Protein AF-A0A538AVG3-F1 (afdb_monomer)

Nearest PDB structures (foldseek):
  3q15-assembly2_B-3  TM=5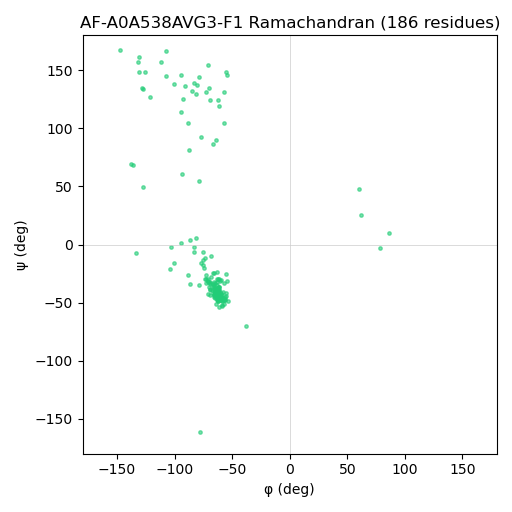.465E-01  e=4.776E-01  Bacillus subtilis
  8gl8-assembly1_I  TM=5.255E-01  e=6.542E-01  Flavobacterium johnsoniae
  8w15-assembly1_B  TM=5.742E-01  e=2.426E+00  Homo sapiens
  4i1a-assembly3_A  TM=2.919E-01  e=5.589E-01  Bacillus subtilis subsp. subtilis str. 168
  6x9o-assembly1_B  TM=5.521E-01  e=4.099E+00  Homo sapiens

Structure (mmCIF, N/CA/C/O backbone):
data_AF-A0A538AVG3-F1
#
_entry.id   AF-A0A538AVG3-F1
#
loop_
_atom_site.group_PDB
_atom_site.id
_atom_site.type_symbol
_atom_site.label_atom_id
_atom_site.label_alt_id
_atom_site.label_comp_id
_atom_site.label_asym_id
_atom_site.label_entity_id
_atom_site.label_seq_id
_atom_site.pdbx_PDB_ins_code
_atom_site.Cartn_x
_atom_site.Cartn_y
_atom_site.Cartn_z
_atom_site.occupancy
_atom_site.B_iso_or_equiv
_atom_site.auth_seq_id
_atom_site.auth_comp_id
_atom_site.auth_asym_id
_atom_site.auth_atom_id
_atom_site.pdbx_PDB_model_num
ATOM 1 N N . MET A 1 1 ? -9.265 1.487 4.541 1.00 59.25 1 MET A N 1
ATOM 2 C CA . MET A 1 1 ? -8.397 0.308 4.334 1.00 59.25 1 MET A CA 1
ATOM 3 C C . MET A 1 1 ? -8.731 -0.272 2.971 1.00 59.25 1 MET A C 1
ATOM 5 O O . MET A 1 1 ? -9.863 -0.689 2.788 1.00 59.25 1 MET A O 1
ATOM 9 N N . ALA A 1 2 ? -7.804 -0.265 2.012 1.00 59.66 2 ALA A N 1
ATOM 10 C CA . ALA A 1 2 ? -8.057 -0.793 0.663 1.00 59.66 2 ALA A CA 1
ATOM 11 C C . ALA A 1 2 ? -7.802 -2.310 0.527 1.00 59.66 2 ALA A C 1
ATOM 13 O O . ALA A 1 2 ? -7.952 -2.874 -0.552 1.00 59.66 2 ALA A O 1
ATOM 14 N N . GLY A 1 3 ? -7.461 -2.997 1.620 1.00 77.50 3 GLY A N 1
ATOM 15 C CA . GLY A 1 3 ? -7.244 -4.445 1.661 1.00 77.50 3 GLY A CA 1
ATOM 16 C C . GLY A 1 3 ? -8.366 -5.204 2.372 1.00 77.50 3 GLY A C 1
ATOM 17 O O . GLY A 1 3 ? -9.190 -4.611 3.065 1.00 77.50 3 GLY A O 1
ATOM 18 N N . LYS A 1 4 ? -8.379 -6.533 2.209 1.00 88.88 4 LYS A N 1
ATOM 19 C CA . LYS A 1 4 ? -9.230 -7.447 2.994 1.00 88.88 4 LYS A CA 1
ATOM 20 C C . LYS A 1 4 ? -8.780 -7.532 4.457 1.00 88.88 4 LYS A C 1
ATOM 22 O O . LYS A 1 4 ? -9.609 -7.740 5.334 1.00 88.88 4 LYS A O 1
ATOM 27 N N . VAL A 1 5 ? -7.478 -7.391 4.695 1.00 91.31 5 VAL A N 1
ATOM 28 C CA . VAL A 1 5 ? -6.822 -7.558 5.997 1.00 91.31 5 VAL A CA 1
ATOM 29 C C . VAL A 1 5 ? -6.405 -6.199 6.555 1.00 91.31 5 VAL A C 1
ATOM 31 O O . VAL A 1 5 ? -6.032 -5.300 5.797 1.00 91.31 5 VAL A O 1
ATOM 34 N N . PHE A 1 6 ? -6.473 -6.053 7.874 1.00 92.31 6 PHE A N 1
ATOM 35 C CA . PHE A 1 6 ? -6.019 -4.880 8.608 1.00 92.31 6 PHE A CA 1
ATOM 36 C C . PHE A 1 6 ? -5.483 -5.263 9.990 1.00 92.31 6 PHE A C 1
ATOM 38 O O . PHE A 1 6 ? -5.681 -6.384 10.455 1.00 92.31 6 PHE A O 1
ATOM 45 N N . TRP A 1 7 ? -4.812 -4.318 10.646 1.00 93.44 7 TRP A N 1
ATOM 46 C CA . TRP A 1 7 ? -4.182 -4.536 11.943 1.00 93.44 7 TRP A CA 1
ATOM 47 C C . TRP A 1 7 ? -4.647 -3.521 12.972 1.00 93.44 7 TRP A C 1
ATOM 49 O O . TRP A 1 7 ? -4.949 -2.370 12.639 1.00 93.44 7 TRP A O 1
ATOM 59 N N . ARG A 1 8 ? -4.689 -3.950 14.232 1.00 94.31 8 ARG A N 1
ATOM 60 C CA . ARG A 1 8 ? -5.064 -3.087 15.351 1.00 94.31 8 ARG A CA 1
ATOM 61 C C . ARG A 1 8 ? -4.089 -1.924 15.517 1.00 94.31 8 ARG A C 1
ATOM 63 O O . ARG A 1 8 ? -4.554 -0.809 15.731 1.00 94.31 8 ARG A O 1
ATOM 70 N N . GLY A 1 9 ? -2.782 -2.144 15.387 1.00 92.94 9 GLY A N 1
ATOM 71 C CA . GLY A 1 9 ? -1.773 -1.089 15.493 1.00 92.94 9 GLY A CA 1
ATOM 72 C C . GLY A 1 9 ? -1.987 0.036 14.479 1.00 92.94 9 GLY A C 1
ATOM 73 O O . GLY A 1 9 ? -1.930 1.211 14.841 1.00 92.94 9 GLY A O 1
ATOM 74 N N . ALA A 1 10 ? -2.353 -0.302 13.238 1.00 92.38 10 ALA A N 1
ATOM 75 C CA . ALA A 1 10 ? -2.731 0.691 12.232 1.00 92.38 10 ALA A CA 1
ATOM 76 C C . ALA A 1 10 ? -3.957 1.515 12.669 1.00 92.38 10 ALA A C 1
ATOM 78 O O . ALA A 1 10 ? -3.958 2.737 12.542 1.00 92.38 10 ALA A O 1
ATOM 79 N N . LEU A 1 11 ? -4.995 0.863 13.209 1.00 92.56 11 LEU A N 1
ATOM 80 C CA . LEU A 1 11 ? -6.200 1.543 13.698 1.00 92.56 11 LEU A CA 1
ATOM 81 C C . LEU A 1 11 ? -5.915 2.445 14.904 1.00 92.56 11 LEU A C 1
ATOM 83 O O . LEU A 1 11 ? -6.457 3.544 14.966 1.00 92.56 11 LEU A O 1
ATOM 87 N N . ALA A 1 12 ? -5.038 2.021 15.815 1.00 93.31 12 ALA A N 1
ATOM 88 C CA . ALA A 1 12 ? -4.627 2.824 16.963 1.00 93.31 12 ALA A CA 1
ATOM 89 C C . ALA A 1 12 ? -3.925 4.124 16.532 1.00 93.31 12 ALA A C 1
ATOM 91 O O . ALA A 1 12 ? -4.165 5.170 17.119 1.00 93.31 12 ALA A O 1
ATOM 92 N N . ARG A 1 13 ? -3.127 4.099 15.454 1.00 93.12 13 ARG A N 1
ATOM 93 C CA . ARG A 1 13 ? -2.536 5.327 14.882 1.00 93.12 13 ARG A CA 1
ATOM 94 C C . ARG A 1 13 ? -3.560 6.222 14.193 1.00 93.12 13 ARG A C 1
ATOM 96 O O . ARG A 1 13 ? -3.400 7.435 14.176 1.00 93.12 13 ARG A O 1
ATOM 103 N N . LEU A 1 14 ? -4.591 5.628 13.590 1.00 89.75 14 LEU A N 1
ATOM 104 C CA . LEU A 1 14 ? -5.674 6.377 12.951 1.00 89.75 14 LEU A CA 1
ATOM 105 C C . LEU A 1 14 ? -6.599 7.049 13.967 1.00 89.75 14 LEU A C 1
ATOM 107 O O . LEU A 1 14 ? -7.227 8.049 13.628 1.00 89.75 14 LEU A O 1
ATOM 111 N N . GLN A 1 15 ? -6.746 6.464 15.154 1.00 87.38 15 GLN A N 1
ATOM 112 C CA . GLN A 1 15 ? -7.661 6.899 16.208 1.00 87.38 15 GLN A CA 1
ATOM 113 C C . GLN A 1 15 ? -6.955 6.817 17.575 1.00 87.38 15 GLN A C 1
ATOM 115 O O . GLN A 1 15 ? -7.297 5.953 18.385 1.00 87.38 15 GLN A O 1
ATOM 120 N N . PRO A 1 16 ? -5.957 7.683 17.835 1.00 82.88 16 PRO A N 1
ATOM 121 C CA . PRO A 1 16 ? -5.158 7.621 19.061 1.00 82.88 16 PRO A CA 1
ATOM 122 C C . PRO A 1 16 ? -5.992 7.866 20.326 1.00 82.88 16 PRO A C 1
ATOM 124 O O . PRO A 1 16 ? -5.711 7.276 21.365 1.00 82.88 16 PRO A O 1
ATOM 127 N N . ASP A 1 17 ? -7.062 8.658 20.219 1.00 85.62 17 ASP A N 1
ATOM 128 C CA . ASP A 1 17 ? -7.947 8.995 21.341 1.00 85.62 17 ASP A CA 1
ATOM 129 C C . ASP A 1 17 ? -9.023 7.927 21.615 1.00 85.62 17 ASP A C 1
ATOM 131 O O . ASP A 1 17 ? -9.817 8.054 22.550 1.00 85.62 17 ASP A O 1
ATOM 135 N N . GLN A 1 18 ? -9.080 6.854 20.815 1.00 86.06 18 GLN A N 1
ATOM 136 C CA . GLN A 1 18 ? -10.073 5.795 20.985 1.00 86.06 18 GLN A CA 1
ATOM 137 C C . GLN A 1 18 ? -9.695 4.879 22.156 1.00 86.06 18 GLN A C 1
ATOM 139 O O . GLN A 1 18 ? -9.016 3.865 21.987 1.00 86.06 18 GLN A O 1
ATOM 144 N N . GLN A 1 19 ? -10.210 5.207 23.343 1.00 77.38 19 GLN A N 1
ATOM 145 C CA . GLN A 1 19 ? -9.904 4.501 24.595 1.00 77.38 19 GLN A CA 1
ATOM 146 C C . GLN A 1 19 ? -10.347 3.027 24.613 1.00 77.38 19 GLN A C 1
ATOM 148 O O . GLN A 1 19 ? -9.756 2.226 25.332 1.00 77.38 19 GLN A O 1
ATOM 153 N N . ASP A 1 20 ? -11.331 2.642 23.789 1.00 89.06 20 ASP A N 1
ATOM 154 C CA . ASP A 1 20 ? -11.865 1.272 23.755 1.00 89.06 20 ASP A CA 1
ATOM 155 C C . ASP A 1 20 ? -11.882 0.634 22.355 1.00 89.06 20 ASP A C 1
ATOM 157 O O . ASP A 1 20 ? -12.877 0.090 21.867 1.00 89.06 20 ASP A O 1
ATOM 161 N N . LEU A 1 21 ? -10.743 0.708 21.663 1.00 92.00 21 LEU A N 1
ATOM 162 C CA . LEU A 1 21 ? -10.578 0.052 20.362 1.00 92.00 21 LEU A CA 1
ATOM 163 C C . LEU A 1 21 ? -10.782 -1.476 20.453 1.00 92.00 21 LEU A C 1
ATOM 165 O O . LEU A 1 21 ? -11.261 -2.092 19.502 1.00 92.00 21 LEU A O 1
ATOM 169 N N . SER A 1 22 ? -10.449 -2.086 21.598 1.00 91.25 22 SER A N 1
ATOM 170 C CA . SER A 1 22 ? -10.662 -3.516 21.854 1.00 91.25 22 SER A CA 1
ATOM 171 C C . SER A 1 22 ? -12.141 -3.895 21.803 1.00 91.25 22 SER A C 1
ATOM 173 O O . SER A 1 22 ? -12.491 -4.816 21.064 1.00 91.25 22 SER A O 1
ATOM 175 N N . ALA A 1 23 ? -13.006 -3.211 22.563 1.00 93.06 23 ALA A N 1
ATOM 176 C CA . ALA A 1 23 ? -14.423 -3.558 22.586 1.00 93.06 23 ALA A CA 1
ATOM 177 C C . ALA A 1 23 ? -15.110 -3.226 21.262 1.00 93.06 23 ALA A C 1
ATOM 179 O O . ALA A 1 23 ? -15.984 -3.976 20.832 1.00 93.06 23 ALA A O 1
ATOM 180 N N . LEU A 1 24 ? -14.688 -2.164 20.564 1.00 93.94 24 LEU A N 1
ATOM 181 C CA . LEU A 1 24 ? -15.189 -1.867 19.219 1.00 93.94 24 LEU A CA 1
ATOM 182 C C . LEU A 1 24 ? -14.886 -3.001 18.235 1.00 93.94 24 LEU A C 1
ATOM 184 O O . LEU A 1 24 ? -15.789 -3.456 17.533 1.00 93.94 24 LEU A O 1
ATOM 188 N N . LEU A 1 25 ? -13.645 -3.495 18.208 1.00 94.88 25 LEU A N 1
ATOM 189 C CA . LEU A 1 25 ? -13.273 -4.640 17.372 1.00 94.88 25 LEU A CA 1
ATOM 190 C C . LEU A 1 25 ? -14.049 -5.902 17.773 1.00 94.88 25 LEU A C 1
ATOM 192 O O . LEU A 1 25 ? -14.556 -6.596 16.896 1.00 94.88 25 LEU A O 1
ATOM 196 N N . GLY A 1 26 ? -14.221 -6.151 19.075 1.00 95.94 26 GLY A N 1
ATOM 197 C CA . GLY A 1 26 ? -15.042 -7.259 19.575 1.00 95.94 26 GLY A CA 1
ATOM 198 C C . GLY A 1 26 ? -16.515 -7.154 19.161 1.00 95.94 26 GLY A C 1
ATOM 199 O O . GLY A 1 26 ? -17.121 -8.146 18.772 1.00 95.94 26 GLY A O 1
ATOM 200 N N . SER A 1 27 ? -17.087 -5.948 19.163 1.00 96.50 27 SER A N 1
ATOM 201 C CA . SER A 1 27 ? -18.457 -5.690 18.704 1.00 96.50 27 SER A CA 1
ATOM 202 C C . SER A 1 27 ? -18.613 -5.931 17.199 1.00 96.50 27 SER A C 1
ATOM 204 O O . SER A 1 27 ? -19.590 -6.543 16.768 1.00 96.50 27 SER A O 1
ATOM 206 N N . LEU A 1 28 ? -17.637 -5.508 16.387 1.00 95.56 28 LEU A N 1
ATOM 207 C CA . LEU A 1 28 ? -17.629 -5.777 14.944 1.00 95.56 28 LEU A CA 1
ATOM 208 C C . LEU A 1 28 ? -17.474 -7.273 14.632 1.00 95.56 28 LEU A C 1
ATOM 210 O O . LEU A 1 28 ? -18.086 -7.758 13.681 1.00 95.56 28 LEU A O 1
ATOM 214 N N . GLU A 1 29 ? -16.679 -7.996 15.422 1.00 96.62 29 GLU A N 1
ATOM 215 C CA . GLU A 1 29 ? -16.519 -9.448 15.309 1.00 96.62 29 GLU A CA 1
ATOM 216 C C . GLU A 1 29 ? -17.795 -10.191 15.731 1.00 96.62 29 GLU A C 1
ATOM 218 O O . GLU A 1 29 ? -18.257 -11.070 15.010 1.00 96.62 29 GLU A O 1
ATOM 223 N N . HIS A 1 30 ? -18.441 -9.782 16.828 1.00 96.75 30 HIS A N 1
ATOM 224 C CA . HIS A 1 30 ? -19.715 -10.358 17.274 1.00 96.75 30 HIS A CA 1
ATOM 225 C C . HIS A 1 30 ? -20.853 -10.144 16.263 1.00 96.75 30 HIS A C 1
ATOM 227 O O . HIS A 1 30 ? -21.724 -10.996 16.112 1.00 96.75 30 HIS A O 1
ATOM 233 N N . ARG A 1 31 ? -20.829 -9.020 15.535 1.00 96.19 31 ARG A N 1
ATOM 234 C CA . ARG A 1 31 ? -21.753 -8.724 14.424 1.00 96.19 31 ARG A CA 1
ATOM 235 C C . ARG A 1 31 ? -21.356 -9.388 13.103 1.00 96.19 31 ARG A C 1
ATOM 237 O O . ARG A 1 31 ? -21.973 -9.100 12.082 1.00 96.19 31 ARG A O 1
ATOM 244 N N . ASP A 1 32 ? -20.327 -10.232 13.112 1.00 94.44 32 ASP A N 1
ATOM 245 C CA . ASP A 1 32 ? -19.866 -11.012 11.963 1.00 94.44 32 ASP A CA 1
ATOM 246 C C . ASP A 1 32 ? -19.393 -10.153 10.768 1.00 94.44 32 ASP A C 1
ATOM 248 O O . ASP A 1 32 ? -19.403 -10.574 9.610 1.00 94.44 32 ASP A O 1
ATOM 252 N N . LEU A 1 33 ? -18.960 -8.916 11.043 1.00 95.31 33 LEU A N 1
ATOM 253 C CA . LEU A 1 33 ? -18.475 -7.980 10.022 1.00 95.31 33 LEU A CA 1
ATOM 254 C C . LEU A 1 33 ? -16.984 -8.169 9.737 1.00 95.31 33 LEU A C 1
ATOM 256 O O . LEU A 1 33 ? -16.514 -7.993 8.605 1.00 95.31 33 LEU A O 1
ATOM 260 N N . ILE A 1 34 ? -16.240 -8.532 10.779 1.00 96.62 34 ILE A N 1
ATOM 261 C CA . ILE A 1 34 ? -14.812 -8.821 10.728 1.00 96.62 34 ILE A CA 1
ATOM 262 C C . ILE A 1 34 ? -14.531 -10.150 11.419 1.00 96.62 34 ILE A C 1
ATOM 264 O O . ILE A 1 34 ? -15.323 -10.627 12.224 1.00 96.62 34 ILE A O 1
ATOM 268 N N . ARG A 1 35 ? -13.372 -10.723 11.125 1.00 96.75 35 ARG A N 1
ATOM 269 C CA . ARG A 1 35 ? -12.851 -11.916 11.779 1.00 96.75 35 ARG A CA 1
ATOM 270 C C . ARG A 1 35 ? -11.443 -11.636 12.270 1.00 96.75 35 ARG A C 1
ATOM 272 O O . ARG A 1 35 ? -10.623 -11.128 11.503 1.00 96.75 35 ARG A O 1
ATOM 279 N N . ARG A 1 36 ? -11.131 -12.003 13.509 1.00 96.88 36 ARG A N 1
ATOM 280 C CA . ARG A 1 36 ? -9.750 -12.048 13.982 1.00 96.88 36 ARG A CA 1
ATOM 281 C C . ARG A 1 36 ? -9.016 -13.238 13.370 1.00 96.88 36 ARG A C 1
ATOM 283 O O . ARG A 1 36 ? -9.491 -14.374 13.393 1.00 96.88 36 ARG A O 1
ATOM 290 N N . GLU A 1 37 ? -7.834 -12.976 12.829 1.00 95.69 37 GLU A N 1
ATOM 291 C CA . GLU A 1 37 ? -6.971 -14.018 12.284 1.00 95.69 37 GLU A CA 1
ATOM 292 C C . GLU A 1 37 ? -6.163 -14.673 13.408 1.00 95.69 37 GLU A C 1
ATOM 294 O O . GLU A 1 37 ? -5.663 -13.997 14.310 1.00 95.69 37 GLU A O 1
ATOM 299 N N . ALA A 1 38 ? -6.020 -16.001 13.349 1.00 92.62 38 ALA A N 1
ATOM 300 C CA . ALA A 1 38 ? -5.275 -16.759 14.357 1.00 92.62 38 ALA A CA 1
ATOM 301 C C . ALA A 1 38 ? -3.777 -16.411 14.353 1.00 92.62 38 ALA A C 1
ATOM 303 O O . ALA A 1 38 ? -3.128 -16.424 15.396 1.00 92.62 38 ALA A O 1
ATOM 304 N N . VAL A 1 39 ? -3.242 -16.077 13.176 1.00 90.75 39 VAL A N 1
ATOM 305 C CA . VAL A 1 39 ? -1.846 -15.686 12.978 1.00 90.75 39 VAL A CA 1
ATOM 306 C C . VAL A 1 39 ? -1.807 -14.285 12.384 1.00 90.75 39 VAL A C 1
ATOM 308 O O . VAL A 1 39 ? -2.420 -14.016 11.349 1.00 90.75 39 VAL A O 1
ATOM 311 N N . SER A 1 40 ? -1.058 -13.395 13.034 1.00 90.88 40 SER A N 1
ATOM 312 C CA . SER A 1 40 ? -0.751 -12.075 12.493 1.00 90.88 40 SER A CA 1
ATOM 313 C C . SER A 1 40 ? 0.541 -12.124 11.700 1.00 90.88 40 SER A C 1
ATOM 315 O O . SER A 1 40 ? 1.535 -12.692 12.150 1.00 90.88 40 SER A O 1
ATOM 317 N N . ARG A 1 41 ? 0.542 -11.477 10.532 1.00 87.88 41 ARG A N 1
ATOM 318 C CA . ARG A 1 41 ? 1.783 -11.236 9.793 1.00 87.88 41 ARG A CA 1
ATOM 319 C C . ARG A 1 41 ? 2.685 -10.251 10.522 1.00 87.88 41 ARG A C 1
ATOM 321 O O . ARG A 1 41 ? 3.882 -10.366 10.353 1.00 87.88 41 ARG A O 1
ATOM 328 N N . ILE A 1 42 ? 2.137 -9.329 11.320 1.00 88.56 42 ILE A N 1
ATOM 329 C CA . ILE A 1 42 ? 2.912 -8.354 12.098 1.00 88.56 42 ILE A CA 1
ATOM 330 C C . ILE A 1 42 ? 3.127 -8.892 13.502 1.00 88.56 42 ILE A C 1
ATOM 332 O O . ILE A 1 42 ? 2.165 -9.062 14.258 1.00 88.56 42 ILE A O 1
ATOM 336 N N . ARG A 1 43 ? 4.389 -9.174 13.845 1.00 86.56 43 ARG A N 1
ATOM 337 C CA . ARG A 1 43 ? 4.765 -9.657 15.174 1.00 86.56 43 ARG A CA 1
ATOM 338 C C . ARG A 1 43 ? 4.301 -8.652 16.229 1.00 86.56 43 ARG A C 1
ATOM 340 O O . ARG A 1 43 ? 4.533 -7.458 16.105 1.00 86.56 43 ARG A O 1
ATOM 347 N N . GLY A 1 44 ? 3.634 -9.154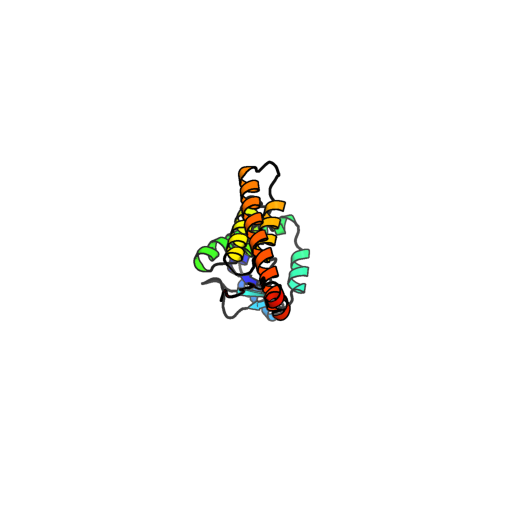 17.266 1.00 88.50 44 GLY A N 1
ATOM 348 C CA . GLY A 1 44 ? 3.134 -8.327 18.367 1.00 88.50 44 GLY A CA 1
ATOM 349 C C . GLY A 1 44 ? 1.849 -7.549 18.067 1.00 88.50 44 GLY A C 1
ATOM 350 O O . GLY A 1 44 ? 1.313 -6.938 18.987 1.00 88.50 44 GLY A O 1
ATOM 351 N N . ASP A 1 45 ? 1.308 -7.607 16.844 1.00 92.19 45 ASP A N 1
ATOM 352 C CA . ASP A 1 45 ? 0.042 -6.951 16.507 1.00 92.19 45 ASP A CA 1
ATOM 353 C C . ASP A 1 45 ? -1.084 -7.955 16.221 1.00 92.19 45 ASP A C 1
ATOM 355 O O . ASP A 1 45 ? -0.855 -9.112 15.864 1.00 92.19 45 ASP A O 1
ATOM 359 N N . GLN A 1 46 ? -2.328 -7.504 16.371 1.00 94.44 46 GLN A N 1
ATOM 360 C CA . GLN A 1 46 ? -3.535 -8.274 16.093 1.00 94.44 46 GLN A CA 1
ATOM 361 C C . GLN A 1 46 ? -4.006 -8.023 14.660 1.00 94.44 46 GLN A C 1
ATOM 363 O O . GLN A 1 46 ? -4.259 -6.882 14.271 1.00 94.44 46 GLN A O 1
ATOM 368 N N . GLN A 1 47 ? -4.164 -9.103 13.896 1.00 94.19 47 GLN A N 1
ATOM 369 C CA . GLN A 1 47 ? -4.641 -9.069 12.519 1.00 94.19 47 GLN A CA 1
ATOM 370 C C . GLN A 1 47 ? -6.124 -9.436 12.445 1.00 94.19 47 GLN A C 1
ATOM 372 O O . GLN A 1 47 ? -6.581 -10.386 13.081 1.00 94.19 47 GLN A O 1
ATOM 377 N N . PHE A 1 48 ? -6.854 -8.701 11.618 1.00 95.88 48 PHE A N 1
ATOM 378 C CA . PHE A 1 48 ? -8.268 -8.907 11.343 1.00 95.88 48 PHE A CA 1
ATOM 379 C C . PHE A 1 48 ? -8.511 -8.903 9.837 1.00 95.88 48 PHE A C 1
ATOM 381 O O . PHE A 1 48 ? -7.741 -8.319 9.070 1.00 95.88 48 PHE A O 1
ATOM 388 N N . SER A 1 49 ? -9.601 -9.521 9.403 1.00 95.62 49 SER A N 1
ATOM 389 C CA . SER A 1 49 ? -10.068 -9.458 8.024 1.00 95.62 49 SER A CA 1
ATOM 390 C C . SER A 1 49 ? -11.550 -9.112 7.951 1.00 95.62 49 SER A C 1
ATOM 392 O O . SER A 1 49 ? -12.328 -9.454 8.837 1.00 95.62 49 SER A O 1
ATOM 394 N N . PHE A 1 50 ? -11.959 -8.415 6.892 1.00 94.94 50 PHE A N 1
ATOM 395 C CA . PHE A 1 50 ? -13.378 -8.239 6.589 1.00 94.94 50 PHE A CA 1
ATOM 396 C C . PHE A 1 50 ? -13.975 -9.568 6.130 1.00 94.94 50 PHE A C 1
ATOM 398 O O . PHE A 1 50 ? -13.404 -10.235 5.257 1.00 94.94 50 PHE A O 1
ATOM 405 N N . LYS A 1 51 ? -15.152 -9.924 6.660 1.00 93.62 51 LYS A N 1
ATOM 406 C CA . LYS A 1 51 ? -15.861 -11.137 6.226 1.00 93.62 51 LYS A CA 1
ATOM 407 C C . LYS A 1 51 ? -16.310 -11.040 4.770 1.00 93.62 51 LYS A C 1
ATOM 409 O O . LYS A 1 51 ? -16.134 -11.982 3.999 1.00 93.62 51 LYS A O 1
ATOM 414 N N . HIS A 1 52 ? -16.816 -9.869 4.384 1.00 92.00 52 HIS A N 1
ATOM 415 C CA . HIS A 1 52 ? -17.253 -9.569 3.024 1.00 92.00 52 HIS A CA 1
ATOM 416 C C . HIS A 1 52 ? -16.618 -8.275 2.525 1.00 92.00 52 HIS A C 1
ATOM 418 O O . HIS A 1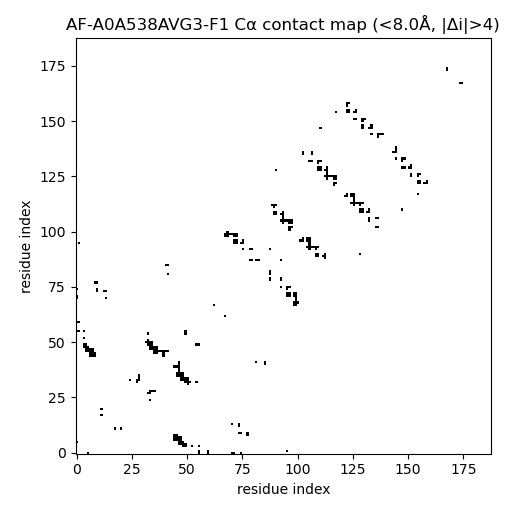 52 ? -16.625 -7.257 3.217 1.00 92.00 52 HIS A O 1
ATOM 424 N N . MET A 1 53 ? -16.121 -8.289 1.287 1.00 90.38 53 MET A N 1
ATOM 425 C CA . MET A 1 53 ? -15.520 -7.100 0.671 1.00 90.38 53 MET A CA 1
ATOM 426 C C . MET A 1 53 ? -16.518 -5.945 0.540 1.00 90.38 53 MET A C 1
ATOM 428 O O . MET A 1 53 ? -16.127 -4.796 0.694 1.00 90.38 53 MET A O 1
ATOM 432 N N . LEU A 1 54 ? -17.812 -6.241 0.381 1.00 91.25 54 LEU A N 1
ATOM 433 C CA . LEU A 1 54 ? -18.854 -5.217 0.318 1.00 91.25 54 LEU A CA 1
ATOM 434 C C . LEU A 1 54 ? -18.942 -4.380 1.605 1.00 91.25 54 LEU A C 1
ATOM 436 O O . LEU A 1 54 ? -19.146 -3.174 1.529 1.00 91.25 54 LEU A O 1
ATOM 440 N N . ILE A 1 55 ? -18.728 -4.986 2.781 1.00 89.00 55 ILE A N 1
ATOM 441 C CA . ILE A 1 55 ? -18.711 -4.261 4.066 1.00 89.00 55 ILE A CA 1
ATOM 442 C C . ILE A 1 55 ? -17.595 -3.215 4.053 1.00 89.00 55 ILE A C 1
ATOM 444 O O . ILE A 1 55 ? -17.816 -2.053 4.397 1.00 89.00 55 ILE A O 1
ATOM 448 N N . ARG A 1 56 ? -16.399 -3.623 3.607 1.00 88.69 56 ARG A N 1
ATOM 449 C CA . ARG A 1 56 ? -15.259 -2.720 3.417 1.00 88.69 56 ARG A CA 1
ATOM 450 C C . ARG A 1 56 ? -15.606 -1.619 2.423 1.00 88.69 56 ARG A C 1
ATOM 452 O O . ARG A 1 56 ? -15.310 -0.463 2.696 1.00 88.69 56 ARG A O 1
ATOM 459 N N . ASP A 1 57 ? -16.192 -1.970 1.284 1.00 89.00 57 ASP A N 1
ATOM 460 C CA . ASP A 1 57 ? -16.456 -1.027 0.196 1.00 89.00 57 ASP A CA 1
ATOM 461 C C . ASP A 1 57 ? -17.456 0.044 0.612 1.00 89.00 57 ASP A C 1
ATOM 463 O O . ASP A 1 57 ? -17.176 1.228 0.432 1.00 89.00 57 ASP A O 1
ATOM 467 N N . VAL A 1 58 ? -18.554 -0.351 1.260 1.00 88.81 58 VAL A N 1
ATOM 468 C CA . VAL A 1 58 ? -19.531 0.586 1.824 1.00 88.81 58 VAL A CA 1
ATOM 469 C C . VAL A 1 58 ? -18.850 1.495 2.847 1.00 88.81 58 VAL A C 1
ATOM 471 O O . VAL A 1 58 ? -18.891 2.713 2.696 1.00 88.81 58 VAL A O 1
ATOM 474 N N . ALA A 1 59 ? -18.136 0.934 3.830 1.00 85.50 59 ALA A N 1
ATOM 475 C CA . ALA A 1 59 ? -17.438 1.725 4.848 1.00 85.50 59 ALA A CA 1
ATOM 476 C C . ALA A 1 59 ? -16.347 2.646 4.268 1.00 85.50 59 ALA A C 1
ATOM 478 O O . ALA A 1 59 ? -16.044 3.692 4.833 1.00 85.50 59 ALA A O 1
ATOM 479 N N . TYR A 1 60 ? -15.722 2.267 3.154 1.00 85.56 60 TYR A N 1
ATOM 480 C CA . TYR A 1 60 ? -14.701 3.075 2.491 1.00 85.56 60 TYR A CA 1
ATOM 481 C C . TYR A 1 60 ? -15.309 4.208 1.656 1.00 85.56 60 TYR A C 1
ATOM 483 O O . TYR A 1 60 ? -14.734 5.297 1.577 1.00 85.56 60 TYR A O 1
ATOM 491 N N . GLN A 1 61 ? -16.469 3.973 1.040 1.00 86.56 61 GLN A N 1
ATOM 492 C CA . GLN A 1 61 ? -17.185 4.967 0.242 1.00 86.56 61 GLN A CA 1
ATOM 493 C C . GLN A 1 61 ? -17.832 6.059 1.100 1.00 86.56 61 GLN A C 1
ATOM 495 O O . GLN A 1 61 ? -17.965 7.181 0.620 1.00 86.56 61 GLN A O 1
ATOM 500 N N . THR A 1 62 ? -18.163 5.779 2.365 1.00 87.44 62 THR A N 1
ATOM 501 C CA . THR A 1 62 ? -18.696 6.792 3.293 1.00 87.44 62 THR A CA 1
AT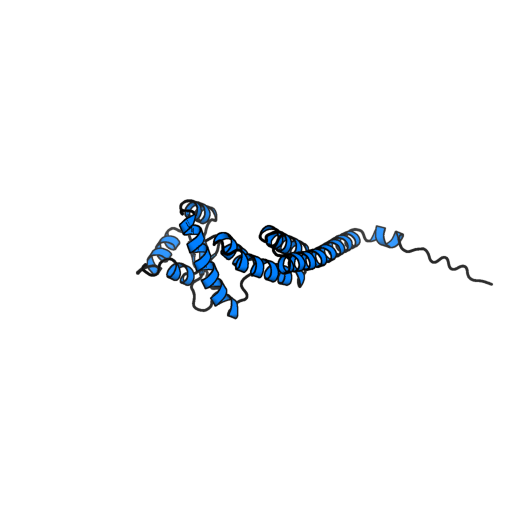OM 502 C C . THR A 1 62 ? -17.649 7.790 3.799 1.00 87.44 62 THR A C 1
ATOM 504 O O . THR A 1 62 ? -18.014 8.804 4.390 1.00 87.44 62 THR A O 1
ATOM 507 N N . LEU A 1 63 ? -16.352 7.547 3.570 1.00 84.44 63 LEU A N 1
ATOM 508 C CA . LEU A 1 63 ? -15.278 8.432 4.027 1.00 84.44 63 LEU A CA 1
ATOM 509 C C . LEU A 1 63 ? -15.023 9.593 3.043 1.00 84.44 63 LEU A C 1
ATOM 511 O O . LEU A 1 63 ? -14.806 9.340 1.848 1.00 84.44 63 LEU A O 1
ATOM 515 N N . PRO A 1 64 ? -14.931 10.849 3.528 1.00 86.69 64 PRO A N 1
ATOM 516 C CA . PRO A 1 64 ? -14.483 11.987 2.729 1.00 86.69 64 PRO A CA 1
ATOM 517 C C . PRO A 1 64 ? -13.117 11.752 2.074 1.00 86.69 64 PRO A C 1
ATOM 519 O O . PRO A 1 64 ? -12.224 11.125 2.644 1.00 86.69 64 PRO A O 1
ATOM 522 N N . ARG A 1 65 ? -12.910 12.301 0.869 1.00 80.88 65 ARG A N 1
ATOM 523 C CA . ARG A 1 65 ? -11.665 12.109 0.096 1.00 80.88 65 ARG A CA 1
ATOM 524 C C . ARG A 1 65 ? -10.397 12.511 0.859 1.00 80.88 65 ARG A C 1
ATOM 526 O O . ARG A 1 65 ? -9.400 11.798 0.764 1.00 80.88 65 ARG A O 1
ATOM 533 N N . VAL A 1 66 ? -10.436 13.627 1.589 1.00 81.69 66 VAL A N 1
ATOM 534 C CA . VAL A 1 66 ? -9.302 14.126 2.390 1.00 81.69 66 VAL A CA 1
ATOM 535 C C . VAL A 1 66 ? -8.944 13.124 3.490 1.00 81.69 66 VAL A C 1
ATOM 537 O O . VAL A 1 66 ? -7.786 12.726 3.606 1.00 81.69 66 VAL A O 1
ATOM 540 N N . ASP A 1 67 ? -9.950 12.605 4.193 1.00 86.69 67 ASP A N 1
ATOM 541 C CA . ASP A 1 67 ? -9.762 11.599 5.241 1.00 86.69 67 ASP A CA 1
ATOM 542 C C . ASP A 1 67 ? -9.179 10.302 4.684 1.00 86.69 67 ASP A C 1
ATOM 544 O O . ASP A 1 67 ? -8.368 9.649 5.341 1.00 86.69 67 ASP A O 1
ATOM 548 N N . ARG A 1 68 ? -9.549 9.920 3.454 1.00 90.06 68 ARG A N 1
ATOM 549 C CA . ARG A 1 68 ? -8.968 8.739 2.803 1.00 90.06 68 ARG A CA 1
ATOM 550 C C . ARG A 1 68 ? -7.470 8.913 2.577 1.00 90.06 68 ARG A C 1
ATOM 552 O O . ARG A 1 68 ? -6.729 8.012 2.959 1.00 90.06 68 ARG A O 1
ATOM 559 N N . ARG A 1 69 ? -7.013 10.056 2.048 1.00 92.62 69 ARG A N 1
ATOM 560 C CA . ARG A 1 69 ? -5.574 10.314 1.836 1.00 92.62 69 ARG A CA 1
ATOM 561 C C . ARG A 1 69 ? -4.781 10.187 3.134 1.00 92.62 69 ARG A C 1
ATOM 563 O O . ARG A 1 69 ? -3.831 9.409 3.195 1.00 92.62 69 ARG A O 1
ATOM 570 N N . GLN A 1 70 ? -5.233 10.865 4.191 1.00 92.19 70 GLN A N 1
ATOM 571 C CA . GLN A 1 70 ? -4.569 10.820 5.495 1.00 92.19 70 GLN A CA 1
ATOM 572 C C . GLN A 1 70 ? -4.533 9.397 6.067 1.00 92.19 70 GLN A C 1
ATOM 574 O O . GLN A 1 70 ? -3.499 8.929 6.544 1.00 92.19 70 GLN A O 1
ATOM 579 N N . ARG A 1 71 ? -5.653 8.668 5.976 1.00 92.31 71 ARG A N 1
ATOM 580 C CA . ARG A 1 71 ? -5.726 7.276 6.436 1.00 92.31 71 ARG A CA 1
ATOM 581 C C . ARG A 1 71 ? -4.780 6.367 5.652 1.00 92.31 71 ARG A C 1
ATOM 583 O O . ARG A 1 71 ? -4.163 5.485 6.240 1.00 92.31 71 ARG A O 1
ATOM 590 N N . HIS A 1 72 ? -4.658 6.570 4.341 1.00 94.25 72 HIS A N 1
ATOM 591 C CA . HIS A 1 72 ? -3.728 5.819 3.505 1.00 94.25 72 HIS A CA 1
ATOM 592 C C . HIS A 1 72 ? -2.265 6.098 3.871 1.00 94.25 72 HIS A C 1
ATOM 594 O O . HIS A 1 72 ? -1.508 5.136 3.964 1.00 94.25 72 HIS A O 1
ATOM 600 N N . ALA A 1 73 ? -1.896 7.348 4.172 1.00 95.12 73 ALA A N 1
ATOM 601 C CA . ALA A 1 73 ? -0.547 7.705 4.622 1.00 95.12 73 ALA A CA 1
ATOM 602 C C . ALA A 1 73 ? -0.176 7.028 5.953 1.00 95.12 73 ALA A C 1
ATOM 604 O O . ALA A 1 73 ? 0.893 6.436 6.077 1.00 95.12 73 ALA A O 1
ATOM 605 N N . ILE A 1 74 ? -1.084 7.057 6.935 1.00 94.56 74 ILE A N 1
ATOM 606 C CA . ILE A 1 74 ? -0.855 6.440 8.252 1.00 94.56 74 ILE A CA 1
ATOM 607 C C . ILE A 1 74 ? -0.698 4.920 8.129 1.00 94.56 74 ILE A C 1
ATOM 609 O O . ILE A 1 74 ? 0.196 4.334 8.737 1.00 94.56 74 ILE A O 1
ATOM 613 N N . VAL A 1 75 ? -1.549 4.276 7.323 1.00 92.88 75 VAL A N 1
ATOM 614 C CA . VAL A 1 75 ? -1.448 2.832 7.071 1.00 92.88 75 VAL A CA 1
ATOM 615 C C . VAL A 1 75 ? -0.157 2.500 6.331 1.00 92.88 75 VAL A C 1
ATOM 617 O O . VAL A 1 75 ? 0.483 1.513 6.677 1.00 92.88 75 VAL A O 1
ATOM 620 N N . ALA A 1 76 ? 0.244 3.314 5.351 1.00 93.44 76 ALA A N 1
ATOM 621 C CA . ALA A 1 76 ? 1.498 3.121 4.636 1.00 93.44 76 ALA A CA 1
ATOM 622 C C . ALA A 1 76 ? 2.690 3.154 5.601 1.00 93.44 76 ALA A C 1
ATOM 624 O O . ALA A 1 76 ? 3.423 2.176 5.664 1.00 93.44 76 ALA A O 1
ATOM 625 N N . GLY A 1 77 ? 2.814 4.204 6.423 1.00 93.75 77 GLY A N 1
ATOM 626 C CA . GLY A 1 77 ? 3.900 4.320 7.404 1.00 93.75 77 GLY A CA 1
ATOM 627 C C . GLY A 1 77 ? 3.917 3.175 8.422 1.00 93.75 77 GLY A C 1
ATOM 628 O O . GLY A 1 77 ? 4.966 2.600 8.693 1.00 93.75 77 GLY A O 1
ATOM 629 N N . PHE A 1 78 ? 2.746 2.762 8.916 1.00 92.62 78 PHE A N 1
ATOM 630 C CA . PHE A 1 78 ? 2.643 1.593 9.793 1.00 92.62 78 PHE A CA 1
ATOM 631 C C . PHE A 1 78 ? 3.158 0.306 9.124 1.00 92.62 78 PHE A C 1
ATOM 633 O O . PHE A 1 78 ? 3.882 -0.471 9.745 1.00 92.62 78 PHE A O 1
ATOM 640 N N . LEU A 1 79 ? 2.801 0.075 7.857 1.00 90.38 79 LEU A N 1
ATOM 641 C CA . LEU A 1 79 ? 3.268 -1.095 7.115 1.00 90.38 79 LEU A CA 1
ATOM 642 C C . LEU A 1 79 ? 4.763 -1.015 6.794 1.00 90.38 79 LEU A C 1
ATOM 644 O O . LEU A 1 79 ? 5.432 -2.041 6.861 1.00 90.38 79 LEU A O 1
ATOM 648 N N . GLU A 1 80 ? 5.298 0.162 6.467 1.00 90.50 80 GLU A N 1
ATOM 649 C CA . GLU A 1 80 ? 6.735 0.361 6.228 1.00 90.50 80 GLU A CA 1
ATOM 650 C C . GLU A 1 80 ? 7.568 -0.020 7.449 1.00 90.50 80 GLU A C 1
ATOM 652 O O . GLU A 1 80 ? 8.523 -0.785 7.327 1.00 90.50 80 GLU A O 1
ATOM 657 N N . GLU A 1 81 ? 7.167 0.446 8.632 1.00 88.81 81 GLU A N 1
ATOM 658 C CA . GLU A 1 81 ? 7.851 0.131 9.888 1.00 88.81 81 GLU A CA 1
ATOM 659 C C . GLU A 1 81 ? 7.830 -1.370 10.190 1.00 88.81 81 GLU A C 1
ATOM 661 O O . GLU A 1 81 ? 8.829 -1.923 10.644 1.00 88.81 81 GLU A O 1
ATOM 666 N N . ALA A 1 82 ? 6.729 -2.051 9.863 1.00 83.19 82 ALA A N 1
ATOM 667 C CA . ALA A 1 82 ? 6.619 -3.500 9.997 1.00 83.19 82 ALA A CA 1
ATOM 668 C C . ALA A 1 82 ? 7.351 -4.278 8.879 1.00 83.19 82 ALA A C 1
ATOM 670 O O . ALA A 1 82 ? 7.569 -5.483 8.997 1.00 83.19 82 ALA A O 1
ATOM 671 N N . THR A 1 83 ? 7.718 -3.631 7.766 1.00 69.19 83 THR A N 1
ATOM 672 C CA . THR A 1 83 ? 8.304 -4.301 6.589 1.00 69.19 83 THR A CA 1
ATOM 673 C C . THR A 1 83 ? 9.741 -4.744 6.815 1.00 69.19 83 THR A C 1
ATOM 675 O O . THR A 1 83 ? 10.131 -5.768 6.249 1.00 69.19 83 THR A O 1
ATOM 678 N N . SER A 1 84 ? 10.494 -4.037 7.662 1.00 62.09 84 SER A N 1
ATOM 679 C CA . SER A 1 84 ? 11.884 -4.374 8.007 1.00 62.09 84 SER A CA 1
ATOM 680 C C . SER A 1 84 ? 12.039 -5.808 8.536 1.00 62.09 84 SER A C 1
ATOM 682 O O . SER A 1 84 ? 13.088 -6.416 8.339 1.00 62.09 84 SER A O 1
ATOM 684 N N . GLU A 1 85 ? 10.978 -6.384 9.112 1.00 53.22 85 GLU A N 1
ATOM 685 C CA . GLU A 1 85 ? 10.972 -7.739 9.671 1.00 53.22 85 GLU A CA 1
ATOM 686 C C . GLU A 1 85 ? 10.248 -8.791 8.801 1.00 53.22 85 GLU A C 1
ATOM 688 O O . GLU A 1 85 ? 10.463 -9.989 8.987 1.00 53.22 85 GLU A O 1
ATOM 693 N N . LEU A 1 86 ? 9.353 -8.389 7.883 1.00 59.16 86 LEU A N 1
ATOM 694 C CA . LEU A 1 86 ? 8.268 -9.272 7.400 1.00 59.16 86 LEU A CA 1
ATOM 695 C C . LEU A 1 86 ? 8.062 -9.312 5.881 1.00 59.16 86 LEU A C 1
ATOM 697 O O . LEU A 1 86 ? 7.261 -10.118 5.397 1.00 59.16 86 LEU A O 1
ATOM 701 N N . GLY A 1 87 ? 8.752 -8.453 5.124 1.00 63.25 87 GLY A N 1
ATOM 702 C CA . GLY A 1 87 ? 8.698 -8.467 3.660 1.00 63.25 87 GLY A CA 1
ATOM 703 C C . GLY A 1 87 ? 7.293 -8.227 3.096 1.00 63.25 87 GLY A C 1
ATOM 704 O O . GLY A 1 87 ? 6.827 -8.981 2.236 1.00 63.25 87 GLY A O 1
ATOM 705 N N . PHE A 1 88 ? 6.581 -7.203 3.586 1.00 70.19 88 PHE A N 1
ATOM 706 C CA . PHE A 1 88 ? 5.314 -6.793 2.973 1.00 70.19 88 PHE A CA 1
ATOM 707 C C . PHE A 1 88 ? 5.494 -6.484 1.486 1.00 70.19 88 PHE A C 1
ATOM 709 O O . PHE A 1 88 ? 6.547 -6.034 1.034 1.00 70.19 88 PHE A O 1
ATOM 716 N N . SER A 1 89 ? 4.438 -6.731 0.709 1.00 83.50 89 SER A N 1
ATOM 717 C CA . SER A 1 89 ? 4.480 -6.515 -0.733 1.00 83.50 89 SER A CA 1
ATOM 718 C C . SER A 1 89 ? 4.747 -5.041 -1.035 1.00 83.50 89 SER A C 1
ATOM 720 O O . SER A 1 89 ? 3.923 -4.184 -0.711 1.00 83.50 89 SER A O 1
ATOM 722 N N . ALA A 1 90 ? 5.852 -4.754 -1.726 1.00 90.75 90 ALA A N 1
ATOM 723 C CA . ALA A 1 90 ? 6.144 -3.411 -2.219 1.00 90.75 90 ALA A CA 1
ATOM 724 C C . ALA A 1 90 ? 4.990 -2.862 -3.082 1.00 90.75 90 ALA A C 1
ATOM 726 O O . ALA A 1 90 ? 4.687 -1.678 -3.022 1.00 90.75 90 ALA A O 1
ATOM 727 N N . ALA A 1 91 ? 4.253 -3.723 -3.794 1.00 90.25 91 ALA A N 1
ATOM 728 C CA . ALA A 1 91 ? 3.069 -3.308 -4.547 1.00 90.25 91 ALA A CA 1
ATOM 729 C C . ALA A 1 91 ? 1.932 -2.791 -3.641 1.00 90.25 91 ALA A C 1
ATOM 731 O O . ALA A 1 91 ? 1.203 -1.878 -4.025 1.00 90.25 91 ALA A O 1
ATOM 732 N N . ALA A 1 92 ? 1.782 -3.341 -2.431 1.00 89.62 92 ALA A N 1
ATOM 733 C CA . ALA 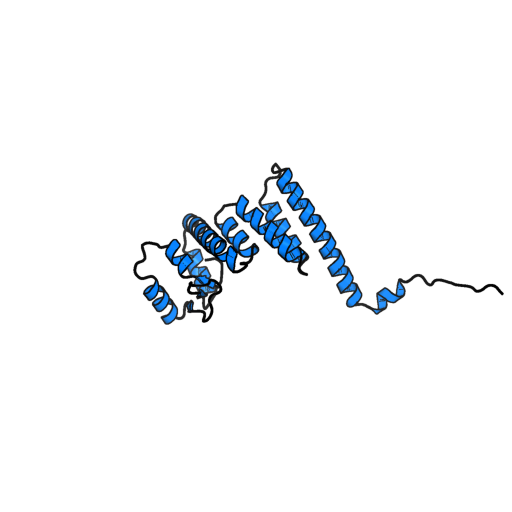A 1 92 ? 0.802 -2.850 -1.464 1.00 89.62 92 ALA A CA 1
ATOM 734 C C . ALA A 1 92 ? 1.211 -1.479 -0.902 1.00 89.62 92 ALA A C 1
ATOM 736 O O . ALA A 1 92 ? 0.373 -0.580 -0.827 1.00 89.62 92 ALA A O 1
ATOM 737 N N . LEU A 1 93 ? 2.493 -1.291 -0.570 1.00 93.25 93 LEU A N 1
ATOM 738 C CA . LEU A 1 93 ? 3.025 0.005 -0.127 1.00 93.25 93 LEU A CA 1
ATOM 739 C C . LEU A 1 93 ? 2.893 1.073 -1.217 1.00 93.25 93 LEU A C 1
ATOM 741 O O . LEU A 1 93 ? 2.402 2.165 -0.944 1.00 93.25 93 LEU A O 1
ATOM 745 N N . ALA A 1 94 ? 3.218 0.728 -2.465 1.00 95.00 94 ALA A N 1
ATOM 746 C CA . ALA A 1 94 ? 2.992 1.581 -3.628 1.00 95.00 94 ALA A CA 1
ATOM 747 C C . ALA A 1 94 ? 1.538 2.052 -3.732 1.00 95.00 94 ALA A C 1
ATOM 749 O O . ALA A 1 94 ? 1.280 3.243 -3.902 1.00 95.00 94 ALA A O 1
ATOM 750 N N . HIS A 1 95 ? 0.581 1.128 -3.600 1.00 93.44 95 HIS A N 1
ATOM 751 C CA . HIS A 1 95 ? -0.837 1.466 -3.621 1.00 93.44 95 HIS A CA 1
ATOM 752 C C . HIS A 1 95 ? -1.203 2.439 -2.491 1.00 93.44 95 HIS A C 1
ATOM 754 O O . HIS A 1 95 ? -1.847 3.453 -2.746 1.00 93.44 95 HIS A O 1
ATOM 760 N N . HIS A 1 96 ? -0.770 2.172 -1.256 1.00 94.81 96 HIS A N 1
ATOM 761 C CA . HIS A 1 96 ? -1.089 3.043 -0.127 1.00 94.81 96 HIS A CA 1
ATOM 762 C C . HIS A 1 96 ? -0.483 4.445 -0.261 1.00 94.81 96 HIS A C 1
ATOM 764 O O . HIS A 1 96 ? -1.198 5.418 -0.030 1.00 94.81 96 HIS A O 1
ATOM 770 N N . TRP A 1 97 ? 0.771 4.571 -0.696 1.00 96.75 97 TRP A N 1
ATOM 771 C CA . TRP A 1 97 ? 1.386 5.880 -0.928 1.00 96.75 97 TRP A CA 1
ATOM 772 C C . TRP A 1 97 ? 0.750 6.641 -2.091 1.00 96.75 97 TRP A C 1
ATOM 774 O O . TRP A 1 97 ? 0.535 7.849 -1.990 1.00 96.75 97 TRP A O 1
ATOM 784 N N . ARG A 1 98 ? 0.339 5.936 -3.153 1.00 96.12 98 ARG A N 1
ATOM 785 C CA . ARG A 1 98 ? -0.389 6.543 -4.274 1.00 96.12 98 ARG A CA 1
ATOM 786 C C . ARG A 1 98 ? -1.732 7.117 -3.829 1.00 96.12 98 ARG A C 1
ATOM 788 O O . ARG A 1 98 ? -2.029 8.270 -4.122 1.00 96.12 98 ARG A O 1
ATOM 795 N N . GLU A 1 99 ? -2.519 6.346 -3.080 1.00 94.69 99 GLU A N 1
ATOM 796 C CA . GLU A 1 99 ? -3.803 6.811 -2.535 1.00 94.69 99 GLU A CA 1
ATOM 797 C C . GLU A 1 99 ? -3.635 7.916 -1.480 1.00 94.69 99 GLU A C 1
ATOM 799 O O . GLU A 1 99 ? -4.545 8.721 -1.286 1.00 94.69 99 GLU A O 1
ATOM 804 N N . ALA A 1 100 ? -2.478 7.991 -0.815 1.00 95.69 100 ALA A N 1
ATOM 805 C CA . ALA A 1 100 ? -2.117 9.096 0.071 1.00 95.69 100 ALA A CA 1
ATOM 806 C C . ALA A 1 100 ? -1.743 10.384 -0.688 1.00 95.69 100 ALA A C 1
ATOM 808 O O . ALA A 1 100 ? -1.814 11.471 -0.117 1.00 95.69 100 ALA A O 1
ATOM 809 N N . GLY A 1 101 ? -1.390 10.277 -1.972 1.00 95.56 101 GLY A N 1
ATOM 810 C CA . GLY A 1 101 ? -0.893 11.382 -2.791 1.00 95.56 101 GLY A CA 1
ATOM 811 C C . GLY A 1 101 ? 0.618 11.619 -2.690 1.00 95.56 101 GLY A C 1
ATOM 812 O O . GLY A 1 101 ? 1.093 12.622 -3.213 1.00 95.56 101 GLY A O 1
ATOM 813 N N . ASP A 1 102 ? 1.374 10.719 -2.053 1.00 97.25 102 ASP A N 1
ATOM 814 C CA . ASP A 1 102 ? 2.843 10.764 -2.029 1.00 97.25 102 ASP A CA 1
ATOM 815 C C . ASP A 1 102 ? 3.394 10.021 -3.256 1.00 97.25 102 ASP A C 1
ATOM 817 O O . ASP A 1 102 ? 3.737 8.834 -3.219 1.00 97.25 102 ASP A O 1
ATOM 821 N N . THR A 1 103 ? 3.409 10.729 -4.387 1.00 96.75 103 THR A N 1
ATOM 822 C CA . THR A 1 103 ? 3.876 10.193 -5.669 1.00 96.75 103 THR A CA 1
ATOM 823 C C . THR A 1 103 ? 5.325 9.692 -5.617 1.00 96.75 103 THR A C 1
ATOM 825 O O . THR A 1 103 ? 5.556 8.577 -6.091 1.00 96.75 103 THR A O 1
ATOM 828 N N . PRO A 1 104 ? 6.303 10.423 -5.037 1.00 96.62 104 PRO A N 1
ATOM 829 C CA . PRO A 1 104 ? 7.683 9.943 -4.955 1.00 96.62 104 PRO A CA 1
ATOM 830 C C . PRO A 1 104 ? 7.819 8.587 -4.254 1.00 96.62 104 PRO A C 1
ATOM 832 O O . PRO A 1 104 ? 8.444 7.676 -4.805 1.00 96.62 104 PRO A O 1
ATOM 835 N N . ARG A 1 105 ? 7.188 8.401 -3.082 1.00 96.94 105 ARG A N 1
ATOM 836 C CA . ARG A 1 105 ? 7.215 7.096 -2.397 1.00 96.94 105 ARG A CA 1
ATOM 837 C C . ARG A 1 105 ? 6.496 6.025 -3.205 1.00 96.94 105 ARG A C 1
ATOM 839 O O . ARG A 1 105 ? 7.011 4.915 -3.335 1.00 96.94 105 ARG A O 1
ATOM 846 N N . ALA A 1 106 ? 5.338 6.346 -3.786 1.00 97.50 106 ALA A N 1
ATOM 847 C CA . ALA A 1 106 ? 4.590 5.406 -4.616 1.00 97.50 106 ALA A CA 1
ATOM 848 C C . ALA A 1 106 ? 5.434 4.876 -5.786 1.00 97.50 106 ALA A C 1
ATOM 850 O O . ALA A 1 106 ? 5.502 3.664 -5.986 1.00 97.50 106 ALA A O 1
ATOM 851 N N . VAL A 1 107 ? 6.122 5.764 -6.513 1.00 97.75 107 VAL A N 1
ATOM 852 C CA . VAL A 1 107 ? 7.027 5.403 -7.616 1.00 97.75 107 VAL A CA 1
ATOM 853 C C . VAL A 1 107 ? 8.171 4.520 -7.120 1.00 97.75 107 VAL A C 1
ATOM 855 O O . VAL A 1 107 ? 8.410 3.463 -7.705 1.00 97.75 107 VAL A O 1
ATOM 858 N N . GLY A 1 108 ? 8.821 4.884 -6.009 1.00 96.44 108 GLY A N 1
ATOM 859 C CA . GLY A 1 108 ? 9.896 4.078 -5.422 1.0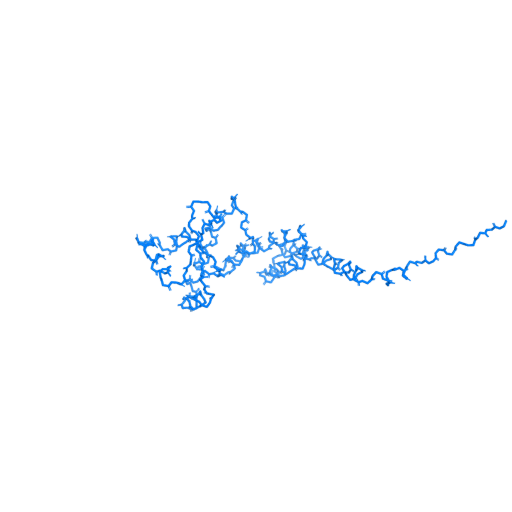0 96.44 108 GLY A CA 1
ATOM 860 C C . GLY A 1 108 ? 9.460 2.641 -5.110 1.00 96.44 108 GLY A C 1
ATOM 861 O O . GLY A 1 108 ? 10.143 1.678 -5.474 1.00 96.44 108 GLY A O 1
ATOM 862 N N . TYR A 1 109 ? 8.278 2.467 -4.515 1.00 96.56 109 TYR A N 1
ATOM 863 C CA . TYR A 1 109 ? 7.737 1.135 -4.240 1.00 96.56 109 TYR A CA 1
ATOM 864 C C . TYR A 1 109 ? 7.245 0.392 -5.481 1.00 96.56 109 TYR A C 1
ATOM 866 O O . TYR A 1 109 ? 7.389 -0.829 -5.526 1.00 96.56 109 TYR A O 1
ATOM 874 N N . LEU A 1 110 ? 6.706 1.075 -6.498 1.00 97.19 110 LEU A N 1
ATOM 875 C CA . LEU A 1 110 ? 6.351 0.439 -7.773 1.00 97.19 110 LEU A CA 1
ATOM 876 C C . LEU A 1 110 ? 7.593 -0.111 -8.473 1.00 97.19 110 LEU A C 1
ATOM 878 O O . LEU A 1 110 ? 7.566 -1.241 -8.958 1.00 97.19 110 LEU A O 1
ATOM 882 N N . MET A 1 111 ? 8.696 0.642 -8.466 1.00 96.81 111 MET A N 1
ATOM 883 C CA . MET A 1 111 ? 9.976 0.179 -9.000 1.00 96.81 111 MET A CA 1
ATOM 884 C C . MET A 1 111 ? 10.502 -1.027 -8.215 1.00 96.81 111 MET A C 1
ATOM 886 O O . MET A 1 111 ? 10.824 -2.045 -8.821 1.00 96.81 111 MET A O 1
ATOM 890 N N . SER A 1 112 ? 10.501 -0.968 -6.877 1.00 94.81 112 SER A N 1
ATOM 891 C CA . SER A 1 112 ? 10.910 -2.099 -6.027 1.00 94.81 112 SER A CA 1
ATOM 892 C C . SER A 1 112 ? 10.036 -3.341 -6.246 1.00 94.81 112 SER A C 1
ATOM 894 O O . SER A 1 112 ? 10.546 -4.458 -6.357 1.00 94.81 112 SER A O 1
ATOM 896 N N . ALA A 1 113 ? 8.719 -3.164 -6.376 1.00 93.69 113 ALA A N 1
ATOM 897 C CA . ALA A 1 113 ? 7.790 -4.244 -6.686 1.00 93.69 113 ALA A CA 1
ATOM 898 C C 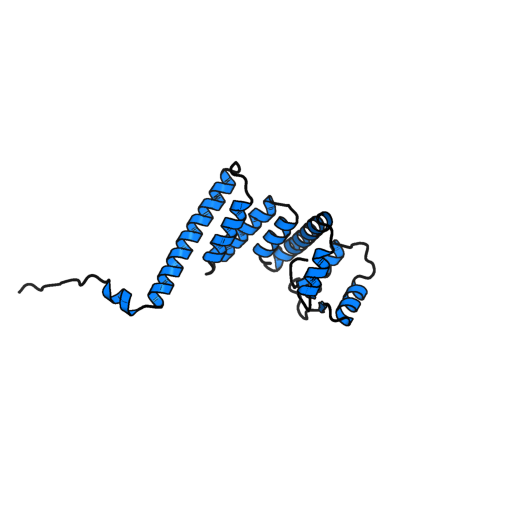. ALA A 1 113 ? 8.053 -4.839 -8.076 1.00 93.69 113 ALA A C 1
ATOM 900 O O . ALA A 1 113 ? 8.020 -6.060 -8.236 1.00 93.69 113 ALA A O 1
ATOM 901 N N . GLY A 1 114 ? 8.331 -3.987 -9.067 1.00 94.31 114 GLY A N 1
ATOM 902 C CA . GLY A 1 114 ? 8.717 -4.399 -10.413 1.00 94.31 114 GLY A CA 1
ATOM 903 C C . GLY A 1 114 ? 9.997 -5.228 -10.394 1.00 94.31 114 GLY A C 1
ATOM 904 O O . GLY A 1 114 ? 10.028 -6.311 -10.973 1.00 94.31 114 GLY A O 1
ATOM 905 N N . ASP A 1 115 ? 11.007 -4.792 -9.637 1.00 93.31 115 ASP A N 1
ATOM 906 C CA . ASP A 1 115 ? 12.272 -5.516 -9.495 1.00 93.31 115 ASP A CA 1
ATOM 907 C C . ASP A 1 115 ? 12.062 -6.887 -8.829 1.00 93.31 115 ASP A C 1
ATOM 909 O O . ASP A 1 115 ? 12.642 -7.887 -9.254 1.00 93.31 115 ASP A O 1
ATOM 913 N N . GLN A 1 116 ? 11.220 -6.959 -7.791 1.00 91.38 116 GLN A N 1
ATOM 914 C CA . GLN A 1 116 ? 10.870 -8.215 -7.115 1.00 91.38 116 GLN A CA 1
ATOM 915 C C . GLN A 1 116 ? 10.157 -9.187 -8.066 1.00 91.38 116 GLN A C 1
ATOM 917 O O . GLN A 1 116 ? 10.550 -10.350 -8.164 1.00 91.38 116 GLN A O 1
ATOM 922 N N . ALA A 1 117 ? 9.150 -8.710 -8.805 1.00 90.38 117 ALA A N 1
ATOM 923 C CA . ALA A 1 117 ? 8.429 -9.510 -9.795 1.00 90.38 117 ALA A CA 1
ATOM 924 C C . ALA A 1 117 ? 9.348 -9.964 -10.943 1.00 90.38 117 ALA A C 1
ATOM 926 O O . ALA A 1 117 ? 9.284 -11.116 -11.375 1.00 90.38 117 ALA A O 1
ATOM 927 N N . GLY A 1 118 ? 10.242 -9.075 -11.384 1.00 87.31 118 GLY A N 1
ATOM 928 C CA . GLY A 1 118 ? 11.201 -9.302 -12.458 1.00 87.31 118 GLY A CA 1
ATOM 929 C C . GLY A 1 118 ? 12.321 -10.273 -12.090 1.00 87.31 118 GLY A C 1
ATOM 930 O O . GLY A 1 118 ? 12.794 -10.986 -12.970 1.00 87.31 118 GLY A O 1
ATOM 931 N N . ARG A 1 119 ? 12.724 -10.369 -10.815 1.00 86.25 119 ARG A N 1
ATOM 932 C CA . ARG A 1 119 ? 13.613 -11.447 -10.336 1.00 86.25 119 ARG A CA 1
ATOM 933 C C . ARG A 1 119 ? 12.906 -12.801 -10.284 1.00 86.25 119 ARG A C 1
ATOM 935 O O . ARG A 1 119 ? 13.543 -13.827 -10.496 1.00 86.25 119 ARG A O 1
ATOM 942 N N . GLY A 1 120 ? 11.601 -12.800 -10.020 1.00 78.81 120 GLY A N 1
ATOM 943 C CA . GLY A 1 120 ? 10.755 -13.987 -10.106 1.00 78.81 120 GLY A CA 1
ATOM 944 C C . GLY A 1 120 ? 10.381 -14.355 -11.545 1.00 78.81 120 GLY A C 1
ATOM 945 O O . GLY A 1 120 ? 10.999 -13.918 -12.515 1.00 78.81 120 GLY A O 1
ATOM 946 N N . TRP A 1 121 ? 9.329 -15.156 -11.692 1.00 75.62 121 TRP A N 1
ATOM 947 C CA . TRP A 1 121 ? 8.824 -15.618 -12.992 1.00 75.62 121 TRP A CA 1
ATOM 948 C C . TRP A 1 121 ? 7.697 -14.730 -13.546 1.00 75.62 121 TRP A C 1
ATOM 950 O O . TRP A 1 121 ? 7.186 -14.985 -14.625 1.00 75.62 121 TRP A O 1
ATOM 960 N N . ALA A 1 122 ? 7.322 -13.664 -12.833 1.00 86.62 122 ALA A N 1
ATOM 961 C CA . ALA A 1 122 ? 6.182 -12.811 -13.166 1.00 86.62 122 ALA A CA 1
ATOM 962 C C . ALA A 1 122 ? 6.606 -11.593 -14.010 1.00 86.62 122 ALA A C 1
ATOM 964 O O . ALA A 1 122 ? 6.454 -10.444 -13.580 1.00 86.62 122 ALA A O 1
ATOM 965 N N . LYS A 1 123 ? 7.172 -11.832 -15.202 1.00 87.31 123 LYS A N 1
ATOM 966 C CA . LYS A 1 123 ? 7.719 -10.762 -16.060 1.00 87.31 123 LYS A CA 1
ATOM 967 C C . LYS A 1 123 ? 6.637 -9.779 -16.506 1.00 87.31 123 LYS A C 1
ATOM 969 O O . LYS A 1 123 ? 6.840 -8.568 -16.443 1.00 87.31 123 LYS A O 1
ATOM 974 N N . GLU A 1 124 ? 5.450 -10.276 -16.832 1.00 91.62 124 GLU A N 1
ATOM 975 C CA . GLU A 1 124 ? 4.285 -9.473 -17.212 1.00 91.62 124 GLU A CA 1
ATOM 976 C C . GLU A 1 124 ? 3.858 -8.558 -16.062 1.00 91.62 124 GLU A C 1
ATOM 978 O O . GLU A 1 124 ? 3.499 -7.397 -16.278 1.00 91.62 124 GLU A O 1
ATOM 983 N N . ARG A 1 125 ? 3.948 -9.043 -14.814 1.00 93.88 125 ARG A N 1
ATOM 984 C CA . ARG A 1 125 ? 3.638 -8.216 -13.646 1.00 93.88 125 ARG A CA 1
ATOM 985 C C . ARG A 1 125 ? 4.678 -7.120 -13.442 1.00 93.88 125 ARG A C 1
ATOM 987 O O . ARG A 1 125 ? 4.296 -5.997 -13.122 1.00 93.88 125 ARG A O 1
ATOM 994 N N . ALA A 1 126 ? 5.960 -7.410 -13.664 1.00 95.12 126 ALA A N 1
ATOM 995 C CA . ALA A 1 126 ? 7.012 -6.394 -13.625 1.00 95.12 126 ALA A CA 1
ATOM 996 C C . ALA A 1 126 ? 6.760 -5.288 -14.666 1.00 95.12 126 ALA A C 1
ATOM 998 O O . ALA A 1 126 ? 6.788 -4.107 -14.327 1.00 95.12 126 ALA A O 1
ATOM 999 N N . VAL A 1 127 ? 6.407 -5.664 -15.901 1.00 96.62 127 VAL A N 1
ATOM 1000 C CA . VAL A 1 127 ? 6.031 -4.724 -16.973 1.00 96.62 127 VAL A CA 1
ATOM 1001 C C . VAL A 1 127 ? 4.873 -3.818 -16.547 1.00 96.62 127 VAL A C 1
ATOM 1003 O O . VAL A 1 127 ? 4.948 -2.603 -16.722 1.00 96.62 127 VAL A O 1
ATOM 1006 N N . GLN A 1 128 ? 3.811 -4.381 -15.964 1.00 96.69 128 GLN A N 1
ATOM 1007 C CA . GLN A 1 128 ? 2.678 -3.591 -15.470 1.00 96.69 128 GLN A CA 1
ATOM 1008 C C . GLN A 1 128 ? 3.106 -2.594 -14.387 1.00 96.69 128 GLN A C 1
ATOM 1010 O O . GLN A 1 128 ? 2.752 -1.423 -14.469 1.00 96.69 128 GLN A O 1
ATOM 1015 N N . LEU A 1 129 ? 3.906 -3.032 -13.413 1.00 97.12 129 LEU A N 1
ATOM 1016 C CA . LEU A 1 129 ? 4.369 -2.190 -12.307 1.00 97.12 129 LEU A CA 1
ATOM 1017 C C . LEU A 1 129 ? 5.245 -1.023 -12.783 1.00 97.12 129 LEU A C 1
ATOM 1019 O O . LEU A 1 129 ? 5.057 0.103 -12.326 1.00 97.12 129 LEU A O 1
ATOM 1023 N N . TYR A 1 130 ? 6.153 -1.252 -13.736 1.00 98.06 130 TYR A N 1
ATOM 1024 C CA . TYR A 1 130 ? 6.955 -0.166 -14.306 1.00 98.06 130 TYR A CA 1
ATOM 1025 C C . TYR A 1 130 ? 6.124 0.790 -15.168 1.00 98.06 130 TYR A C 1
ATOM 1027 O O . TYR A 1 130 ? 6.378 1.991 -15.145 1.00 98.06 130 TYR A O 1
ATOM 1035 N N . ARG A 1 131 ? 5.100 0.304 -15.885 1.00 97.88 131 ARG A N 1
ATOM 1036 C CA . ARG A 1 131 ? 4.148 1.180 -16.595 1.00 97.88 131 ARG A CA 1
ATOM 1037 C C . ARG A 1 131 ? 3.332 2.035 -15.630 1.00 97.88 131 ARG A C 1
ATOM 1039 O O . ARG A 1 131 ? 3.153 3.220 -15.889 1.00 97.88 131 ARG A O 1
ATOM 1046 N N . GLU A 1 132 ? 2.878 1.459 -14.515 1.00 97.81 132 GLU A N 1
ATOM 1047 C CA . GLU A 1 132 ? 2.219 2.216 -13.445 1.00 97.81 132 GLU A CA 1
ATOM 1048 C C . GLU A 1 132 ? 3.152 3.308 -12.896 1.00 97.81 132 GLU A C 1
ATOM 1050 O O . GLU A 1 132 ? 2.713 4.441 -12.731 1.00 97.81 132 GLU A O 1
ATOM 1055 N N . ALA A 1 133 ? 4.436 3.005 -12.662 1.00 97.75 133 ALA A N 1
ATOM 1056 C CA . ALA A 1 133 ? 5.415 3.992 -12.196 1.00 97.75 133 ALA A CA 1
ATOM 1057 C C . ALA A 1 133 ? 5.646 5.107 -13.226 1.00 97.75 133 ALA A C 1
ATOM 1059 O O . ALA A 1 133 ? 5.659 6.284 -12.869 1.00 97.75 133 ALA A O 1
ATOM 1060 N N . LEU A 1 134 ? 5.781 4.739 -14.504 1.00 97.44 134 LEU A N 1
ATOM 1061 C CA . LEU A 1 134 ? 5.977 5.681 -15.603 1.00 97.44 134 LEU A CA 1
ATOM 1062 C C . LEU A 1 134 ? 4.796 6.650 -15.738 1.00 97.44 134 LEU A C 1
ATOM 1064 O O . LEU A 1 134 ? 5.003 7.834 -15.966 1.00 97.44 134 LEU A O 1
ATOM 1068 N N . GLY A 1 135 ? 3.565 6.167 -15.546 1.00 97.06 135 GLY A N 1
ATOM 1069 C CA . GLY A 1 135 ? 2.362 7.001 -15.595 1.00 97.06 135 GLY A CA 1
ATOM 1070 C C . GLY A 1 135 ? 2.224 8.002 -14.441 1.00 97.06 135 GLY A C 1
ATOM 1071 O O . GLY A 1 135 ? 1.339 8.852 -14.491 1.00 97.06 135 GLY A O 1
ATOM 1072 N N . LEU A 1 136 ? 3.060 7.904 -13.401 1.00 96.25 136 LEU A N 1
ATOM 1073 C CA . LEU A 1 136 ? 3.054 8.815 -12.252 1.00 96.25 136 LEU A CA 1
ATOM 1074 C C . LEU A 1 136 ? 4.147 9.891 -12.308 1.00 96.25 136 LEU A C 1
ATOM 1076 O O . LEU A 1 136 ? 4.071 10.858 -11.549 1.00 96.25 136 LEU A O 1
ATOM 1080 N N . VAL A 1 137 ? 5.167 9.730 -13.154 1.00 96.31 137 VAL A N 1
ATOM 1081 C CA . VAL A 1 137 ? 6.275 10.689 -13.274 1.00 96.31 137 VAL A CA 1
ATOM 1082 C C . VAL A 1 137 ? 6.014 11.685 -14.404 1.00 96.31 137 VAL A C 1
ATOM 1084 O O . VAL A 1 137 ? 5.426 11.336 -15.424 1.00 96.31 137 VAL A O 1
ATOM 1087 N N . SER A 1 138 ? 6.455 12.934 -14.227 1.00 92.44 138 SER A N 1
ATOM 1088 C CA . SER A 1 138 ? 6.384 13.946 -15.290 1.00 92.44 138 SER A CA 1
ATOM 1089 C C . SER A 1 138 ? 7.394 13.638 -16.400 1.00 92.44 138 SER A C 1
ATOM 1091 O O . SER A 1 138 ? 8.445 13.046 -16.143 1.00 92.44 138 SER A O 1
ATOM 1093 N N . GLU A 1 139 ? 7.120 14.103 -17.619 1.00 87.44 139 GLU A N 1
ATOM 1094 C CA . GLU A 1 139 ? 8.053 14.032 -18.752 1.00 87.44 139 GLU A CA 1
ATOM 1095 C C . GLU A 1 139 ? 9.394 14.723 -18.443 1.00 87.44 139 GLU A C 1
ATOM 1097 O O . GLU A 1 139 ? 10.446 14.218 -18.829 1.00 87.44 139 GLU A O 1
ATOM 1102 N N . ASP A 1 140 ? 9.374 15.793 -17.640 1.00 88.00 140 ASP A N 1
ATOM 1103 C CA . ASP A 1 140 ? 10.569 16.557 -17.247 1.00 88.00 140 ASP A CA 1
ATOM 1104 C C . ASP A 1 140 ? 11.440 15.846 -16.194 1.00 88.00 140 ASP A C 1
ATOM 1106 O O . ASP A 1 140 ? 12.526 16.312 -15.852 1.00 88.00 140 ASP A O 1
ATOM 1110 N N . SER A 1 141 ? 10.991 14.706 -15.654 1.00 86.25 141 SER A N 1
ATOM 1111 C CA . SER A 1 141 ? 11.725 13.925 -14.644 1.00 86.25 141 SER A CA 1
ATOM 1112 C C . SER A 1 141 ? 12.830 13.075 -15.283 1.00 86.25 141 SER A C 1
ATOM 1114 O O . SER A 1 141 ? 12.842 11.860 -15.102 1.00 86.25 141 SER A O 1
ATOM 1116 N N . GLY A 1 142 ? 13.730 13.711 -16.043 1.00 89.44 142 GLY A N 1
ATOM 1117 C CA . GLY A 1 142 ? 14.699 13.092 -16.958 1.00 89.44 142 GLY A CA 1
ATOM 1118 C C . GLY A 1 142 ? 15.312 11.789 -16.445 1.00 89.44 142 GLY A C 1
ATOM 1119 O O . GLY A 1 142 ? 14.967 10.717 -16.939 1.00 89.44 142 GLY A O 1
ATOM 1120 N N . ASP A 1 143 ? 16.162 11.855 -15.422 1.00 94.12 143 ASP A N 1
ATOM 1121 C CA . ASP A 1 143 ? 16.905 10.681 -14.939 1.00 94.12 143 ASP A CA 1
ATOM 1122 C C . ASP A 1 143 ? 15.990 9.564 -14.415 1.00 94.12 143 ASP A C 1
ATOM 1124 O O . ASP A 1 143 ? 16.154 8.394 -14.768 1.00 94.12 143 ASP A O 1
ATOM 1128 N N . LEU A 1 144 ? 14.979 9.916 -13.614 1.00 94.06 144 LEU A N 1
ATOM 1129 C CA . LEU A 1 144 ? 14.043 8.945 -13.043 1.00 94.06 144 LEU A CA 1
ATOM 1130 C C . LEU A 1 144 ? 13.199 8.271 -14.132 1.00 94.06 144 LEU A C 1
ATOM 1132 O O . LEU A 1 144 ? 13.009 7.054 -14.117 1.00 94.06 144 LEU A O 1
ATOM 1136 N N . ARG A 1 145 ? 12.705 9.050 -15.096 1.00 95.75 145 ARG A N 1
ATOM 1137 C CA . ARG A 1 145 ? 11.895 8.554 -16.209 1.00 95.75 145 ARG A CA 1
ATOM 1138 C C . ARG A 1 145 ? 12.713 7.633 -17.109 1.00 95.75 145 ARG A C 1
ATOM 1140 O O . ARG A 1 145 ? 12.223 6.564 -17.472 1.00 95.75 145 ARG A O 1
ATOM 1147 N N . GLN A 1 146 ? 13.955 8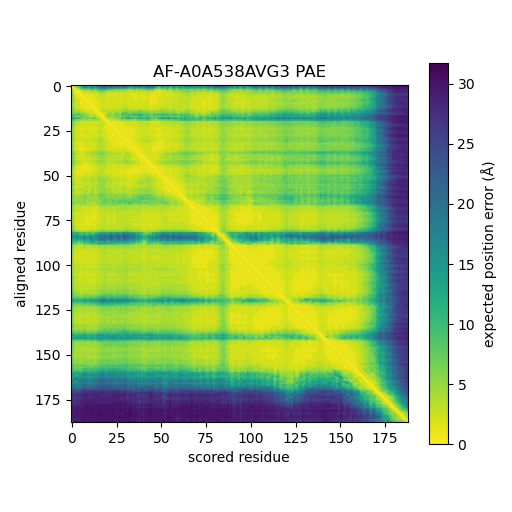.005 -17.424 1.00 96.25 146 GLN A N 1
ATOM 1148 C CA . GLN A 1 146 ? 14.865 7.153 -18.195 1.00 96.25 146 GLN A CA 1
ATOM 1149 C C . GLN A 1 146 ? 15.180 5.847 -17.461 1.00 96.25 146 GLN A C 1
ATOM 1151 O O . GLN A 1 146 ? 15.159 4.778 -18.072 1.00 96.25 146 GLN A O 1
ATOM 1156 N N . GLU A 1 147 ? 15.387 5.894 -16.144 1.00 96.81 147 GLU A N 1
ATOM 1157 C CA . GLU A 1 147 ? 15.611 4.685 -15.353 1.00 96.81 147 GLU A CA 1
ATOM 1158 C C . GLU A 1 147 ? 14.386 3.752 -15.355 1.00 96.81 147 GLU A C 1
ATOM 1160 O O . GLU A 1 147 ? 14.531 2.539 -15.539 1.00 96.81 147 GLU A O 1
ATOM 1165 N N . ILE A 1 148 ? 13.169 4.293 -15.219 1.00 97.50 148 ILE A N 1
ATOM 1166 C CA . ILE A 1 148 ? 11.930 3.503 -15.314 1.00 97.50 148 ILE A CA 1
ATOM 1167 C C . ILE A 1 148 ? 11.792 2.876 -16.708 1.00 97.50 148 ILE A C 1
ATOM 1169 O O . ILE A 1 148 ? 11.504 1.681 -16.816 1.00 97.50 148 ILE A O 1
ATOM 1173 N N . LEU A 1 149 ? 12.032 3.646 -17.775 1.00 97.31 149 LEU A N 1
ATOM 1174 C CA . LEU A 1 149 ? 11.974 3.161 -19.158 1.00 97.31 149 LEU A CA 1
ATOM 1175 C C . LEU A 1 149 ? 12.975 2.035 -19.417 1.00 97.31 149 LEU A C 1
ATOM 1177 O O . LEU A 1 149 ? 12.616 1.021 -20.018 1.00 97.31 149 LEU A O 1
ATOM 1181 N N . ARG A 1 150 ? 14.208 2.171 -18.921 1.00 97.12 150 ARG A N 1
ATOM 1182 C CA . ARG A 1 150 ? 15.245 1.141 -19.040 1.00 97.12 150 ARG A CA 1
ATOM 1183 C C . ARG A 1 150 ? 14.796 -0.171 -18.397 1.00 97.12 150 ARG A C 1
ATOM 1185 O O . ARG A 1 150 ? 14.879 -1.227 -19.024 1.00 97.12 150 ARG A O 1
ATOM 1192 N N . ARG A 1 151 ? 14.281 -0.120 -17.163 1.00 96.62 151 ARG A N 1
ATOM 1193 C CA . ARG A 1 151 ? 13.771 -1.314 -16.463 1.00 96.62 151 ARG A CA 1
ATOM 1194 C C . ARG A 1 151 ? 12.560 -1.922 -17.165 1.00 96.62 151 ARG A C 1
ATOM 1196 O O . ARG A 1 151 ? 12.488 -3.143 -17.309 1.00 96.62 151 ARG A O 1
ATOM 1203 N N . LEU A 1 152 ? 11.646 -1.084 -17.653 1.00 97.06 152 LEU A N 1
ATOM 1204 C CA . LEU A 1 152 ? 10.484 -1.512 -18.429 1.00 97.06 152 LEU A CA 1
ATOM 1205 C C . LEU A 1 152 ? 10.890 -2.239 -19.717 1.00 97.06 152 LEU A C 1
ATOM 1207 O O . LEU A 1 152 ? 10.300 -3.272 -20.033 1.00 97.06 152 LEU A O 1
ATOM 1211 N N . ALA A 1 153 ? 11.889 -1.735 -20.445 1.00 95.69 153 ALA A N 1
ATOM 1212 C CA . ALA A 1 153 ? 12.382 -2.359 -21.671 1.00 95.69 153 ALA A CA 1
ATOM 1213 C C . ALA A 1 153 ? 12.949 -3.761 -21.399 1.00 95.69 153 ALA A C 1
ATOM 1215 O O . ALA A 1 153 ? 12.539 -4.725 -22.047 1.00 95.69 153 ALA A O 1
ATOM 1216 N N . VAL A 1 154 ? 13.805 -3.892 -20.378 1.00 94.19 154 VAL A N 1
ATOM 1217 C CA . VAL A 1 154 ? 14.380 -5.183 -19.958 1.00 94.19 154 VAL A CA 1
ATOM 1218 C C . VAL A 1 154 ? 13.284 -6.172 -19.548 1.00 94.19 154 VAL A C 1
ATOM 1220 O O . VAL A 1 154 ? 13.275 -7.317 -20.000 1.00 94.19 154 VAL A O 1
ATOM 1223 N N . ALA A 1 155 ? 12.325 -5.737 -18.726 1.00 93.88 155 ALA A N 1
ATOM 1224 C CA . ALA A 1 155 ? 11.219 -6.590 -18.294 1.00 93.88 155 ALA A CA 1
ATOM 1225 C C . ALA A 1 155 ? 10.311 -7.005 -19.460 1.00 93.88 155 ALA A C 1
ATOM 1227 O O . ALA A 1 155 ? 9.864 -8.150 -19.509 1.00 93.88 155 ALA A O 1
ATOM 1228 N N . SER A 1 156 ? 10.071 -6.097 -20.410 1.00 92.56 156 SER A N 1
ATOM 1229 C CA . SER A 1 156 ? 9.268 -6.381 -21.599 1.00 92.56 156 SER A CA 1
ATOM 1230 C C . SER A 1 156 ? 9.945 -7.446 -22.450 1.00 92.56 156 SER A C 1
ATOM 1232 O O . SER A 1 156 ? 9.315 -8.453 -22.745 1.00 92.56 156 SER A O 1
ATOM 1234 N N . GLN A 1 157 ? 11.231 -7.280 -22.781 1.00 91.25 157 GLN A N 1
ATOM 1235 C CA . GLN A 1 157 ? 11.993 -8.268 -23.552 1.00 91.25 157 GLN A CA 1
ATOM 1236 C C . GLN A 1 157 ? 11.952 -9.657 -22.897 1.00 91.25 157 GLN A C 1
ATOM 1238 O O . GLN A 1 157 ? 11.697 -10.653 -23.571 1.00 91.25 157 GLN A O 1
ATOM 1243 N N . ALA A 1 158 ? 12.133 -9.725 -21.575 1.00 88.38 158 ALA A N 1
ATOM 1244 C CA . ALA A 1 158 ? 12.050 -10.983 -20.839 1.00 88.38 158 ALA A CA 1
ATOM 1245 C C . ALA A 1 158 ? 10.651 -11.628 -20.900 1.00 88.38 158 ALA A C 1
ATOM 1247 O O . ALA A 1 158 ? 10.560 -12.849 -21.016 1.00 88.38 158 ALA A O 1
ATOM 1248 N N . ALA A 1 159 ? 9.577 -10.833 -20.839 1.00 88.06 159 ALA A N 1
ATOM 1249 C CA . ALA A 1 159 ? 8.200 -11.322 -20.965 1.00 88.06 159 ALA A CA 1
ATOM 1250 C C . ALA A 1 159 ? 7.921 -11.902 -22.363 1.00 88.06 159 ALA A C 1
ATOM 1252 O O . ALA A 1 159 ? 7.379 -12.997 -22.481 1.00 88.06 159 ALA A O 1
ATOM 1253 N N . TRP A 1 160 ? 8.368 -11.218 -23.426 1.00 84.00 160 TRP A N 1
ATOM 1254 C CA . TRP A 1 160 ? 8.237 -11.713 -24.803 1.00 84.00 160 TRP A CA 1
ATOM 1255 C C . TRP A 1 160 ? 8.900 -13.082 -24.988 1.00 84.00 160 TRP A C 1
ATOM 1257 O O . TRP A 1 160 ? 8.277 -13.995 -25.523 1.00 84.00 160 TRP A O 1
ATOM 1267 N N . HIS A 1 161 ? 10.135 -13.250 -24.506 1.00 83.75 161 HIS A N 1
ATOM 1268 C CA . HIS A 1 161 ? 10.837 -14.532 -24.614 1.00 83.75 161 HIS A CA 1
ATOM 1269 C C . HIS A 1 161 ? 10.183 -15.647 -23.794 1.00 83.75 161 HIS A C 1
ATOM 1271 O O . HIS A 1 161 ? 10.187 -16.797 -24.224 1.00 83.75 161 HIS A O 1
ATOM 1277 N N . LEU A 1 162 ? 9.614 -15.336 -22.626 1.00 76.88 162 LEU A N 1
ATOM 1278 C CA . LEU A 1 162 ? 8.915 -16.335 -21.818 1.00 76.88 162 LEU A CA 1
ATOM 1279 C C . LEU A 1 162 ? 7.653 -16.842 -22.528 1.00 76.88 162 LEU A C 1
ATOM 1281 O O . LEU A 1 162 ? 7.449 -18.052 -22.603 1.00 76.88 162 LEU A O 1
ATOM 1285 N N . ALA A 1 163 ? 6.857 -15.930 -23.090 1.00 75.56 163 ALA A N 1
ATOM 1286 C CA . ALA A 1 163 ? 5.658 -16.275 -23.846 1.00 75.56 163 ALA A CA 1
ATOM 1287 C C . ALA A 1 163 ? 5.982 -17.110 -25.099 1.00 75.56 163 ALA A C 1
ATOM 1289 O O . ALA A 1 163 ? 5.296 -18.092 -25.379 1.00 75.56 163 ALA A O 1
ATOM 1290 N N . ASP A 1 164 ? 7.054 -16.766 -25.820 1.00 74.69 164 ASP A N 1
ATOM 1291 C CA . ASP A 1 164 ? 7.523 -17.525 -26.987 1.00 74.69 164 ASP A CA 1
ATOM 1292 C C . ASP A 1 164 ? 7.972 -18.948 -26.600 1.00 74.69 164 ASP A C 1
ATOM 1294 O O . ASP A 1 164 ? 7.576 -19.935 -27.221 1.00 74.69 164 ASP A O 1
ATOM 1298 N N . MET A 1 165 ? 8.708 -19.086 -25.492 1.00 69.00 165 MET A N 1
ATOM 1299 C CA . MET A 1 165 ? 9.122 -20.389 -24.956 1.00 69.00 165 MET A CA 1
ATOM 1300 C C . MET A 1 165 ? 7.943 -21.255 -24.497 1.00 69.00 165 MET A C 1
ATOM 1302 O O . MET A 1 165 ? 7.958 -22.474 -24.684 1.00 69.00 165 MET A O 1
ATOM 1306 N N . GLU A 1 166 ? 6.923 -20.657 -23.884 1.00 72.12 166 GLU A N 1
ATOM 1307 C CA . GLU A 1 166 ? 5.704 -21.366 -23.492 1.00 72.12 166 GLU A CA 1
ATOM 1308 C C . GLU A 1 166 ? 4.909 -21.825 -24.721 1.00 72.12 166 GLU A C 1
ATOM 1310 O O . GLU A 1 166 ? 4.444 -22.967 -24.766 1.00 72.12 166 GLU A O 1
ATOM 1315 N N . HIS A 1 167 ? 4.851 -20.993 -25.765 1.00 68.62 167 HIS A N 1
ATOM 1316 C CA . HIS A 1 167 ? 4.239 -21.349 -27.042 1.00 68.62 167 HIS A CA 1
ATOM 1317 C C . HIS A 1 167 ? 4.959 -22.524 -27.726 1.00 68.62 167 HIS A C 1
ATOM 1319 O O . HIS A 1 167 ? 4.307 -23.468 -28.175 1.00 68.62 167 HIS A O 1
ATOM 1325 N N . LEU A 1 168 ? 6.298 -22.522 -27.732 1.00 65.06 168 LEU A N 1
ATOM 1326 C CA . LEU A 1 168 ? 7.119 -23.623 -28.254 1.00 65.06 168 LEU A CA 1
ATOM 1327 C C . LEU A 1 168 ? 6.923 -24.926 -27.462 1.00 65.06 168 LEU A C 1
ATOM 1329 O O . LEU A 1 168 ? 6.833 -26.000 -28.053 1.00 65.06 168 LEU A O 1
ATOM 1333 N N . ARG A 1 169 ? 6.799 -24.852 -26.129 1.00 65.56 169 ARG A N 1
ATOM 1334 C CA . ARG A 1 169 ? 6.497 -26.026 -25.285 1.00 65.56 169 ARG A CA 1
ATOM 1335 C C . ARG A 1 169 ? 5.102 -26.595 -25.533 1.00 65.56 169 ARG A C 1
ATOM 1337 O O . ARG A 1 169 ? 4.927 -27.805 -25.443 1.00 65.56 169 ARG A O 1
ATOM 1344 N N . ALA A 1 170 ? 4.126 -25.747 -25.849 1.00 69.56 170 ALA A N 1
ATOM 1345 C CA . ALA A 1 170 ? 2.763 -26.169 -26.166 1.00 69.56 170 ALA A CA 1
ATOM 1346 C C . ALA A 1 170 ? 2.624 -26.782 -27.576 1.00 69.56 170 ALA A C 1
ATOM 1348 O O . ALA A 1 170 ? 1.604 -27.406 -27.869 1.00 69.56 170 ALA A O 1
ATOM 1349 N N . ARG A 1 171 ? 3.633 -26.623 -28.448 1.00 63.69 171 ARG A N 1
ATOM 1350 C CA . ARG A 1 171 ? 3.666 -27.154 -29.824 1.00 63.69 171 ARG A CA 1
ATOM 1351 C C . ARG A 1 171 ? 5.027 -27.780 -30.176 1.00 63.69 171 ARG A C 1
ATOM 1353 O O . ARG A 1 171 ? 5.741 -27.260 -31.037 1.00 63.69 171 ARG A O 1
ATOM 1360 N N . PRO A 1 172 ? 5.388 -28.918 -29.560 1.00 56.12 172 PRO A N 1
ATOM 1361 C CA . PRO A 1 172 ? 6.692 -29.548 -29.782 1.00 56.12 172 PRO A CA 1
ATOM 1362 C C . PRO A 1 172 ? 6.929 -29.960 -31.250 1.00 56.12 172 PRO A C 1
ATOM 1364 O O . PRO A 1 172 ? 8.055 -29.865 -31.740 1.00 56.12 172 PRO A O 1
ATOM 1367 N N . ASP A 1 173 ? 5.872 -30.327 -31.982 1.00 58.97 173 ASP A N 1
ATOM 1368 C CA . ASP A 1 173 ? 5.965 -30.868 -33.349 1.00 58.97 173 ASP A CA 1
ATOM 1369 C C . ASP A 1 173 ? 6.278 -29.8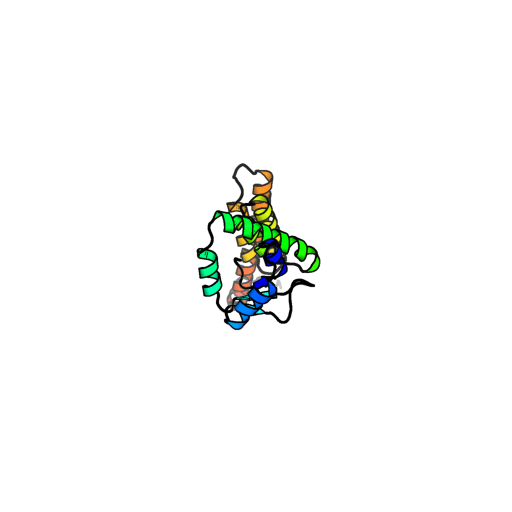21 -34.441 1.00 58.97 173 ASP A C 1
ATOM 1371 O O . ASP A 1 173 ? 6.715 -30.181 -35.538 1.00 58.97 173 ASP A O 1
ATOM 1375 N N . GLU A 1 174 ? 6.085 -28.521 -34.179 1.00 55.91 174 GLU A N 1
ATOM 1376 C CA . GLU A 1 174 ? 6.417 -27.445 -35.135 1.00 55.91 174 GLU A CA 1
ATOM 1377 C C . GLU A 1 174 ? 7.868 -26.953 -34.990 1.00 55.91 174 GLU A C 1
ATOM 1379 O O . GLU A 1 174 ? 8.470 -26.515 -35.973 1.00 55.91 174 GLU A O 1
ATOM 1384 N N . ALA A 1 175 ? 8.467 -27.081 -33.800 1.00 54.50 175 ALA A N 1
ATOM 1385 C CA . ALA A 1 175 ? 9.856 -26.691 -33.547 1.00 54.50 175 ALA A CA 1
ATOM 1386 C C . ALA A 1 175 ? 10.862 -27.634 -34.237 1.00 54.50 175 ALA A C 1
ATOM 1388 O O . ALA A 1 175 ? 11.869 -27.177 -34.778 1.00 54.50 175 ALA A O 1
ATOM 1389 N N . ALA A 1 176 ? 10.554 -28.936 -34.301 1.00 56.12 176 ALA A N 1
ATOM 1390 C CA . ALA A 1 176 ? 11.390 -29.938 -34.970 1.00 56.12 176 ALA A CA 1
ATOM 1391 C C . ALA A 1 176 ? 11.484 -29.738 -36.497 1.00 56.12 176 ALA A C 1
ATOM 1393 O O . ALA A 1 176 ? 12.473 -30.128 -37.109 1.00 56.12 176 ALA A O 1
ATOM 1394 N N . LYS A 1 177 ? 10.494 -29.079 -37.117 1.00 56.03 177 LYS A N 1
ATOM 1395 C CA . LYS A 1 177 ? 10.457 -28.821 -38.569 1.00 56.03 177 LYS A CA 1
ATOM 1396 C C . LYS A 1 177 ? 11.262 -27.591 -39.009 1.00 56.03 177 LYS A C 1
ATOM 1398 O O . LYS A 1 177 ? 11.364 -27.337 -40.204 1.00 56.03 177 LYS A O 1
ATOM 1403 N N . ARG A 1 178 ? 11.806 -26.805 -38.069 1.00 56.94 178 ARG A N 1
ATOM 1404 C CA . ARG A 1 178 ? 12.605 -25.593 -38.353 1.00 56.94 178 ARG A CA 1
ATOM 1405 C C . ARG A 1 178 ? 14.115 -25.784 -38.188 1.00 56.94 178 ARG A C 1
ATOM 1407 O O . ARG A 1 178 ? 14.861 -24.843 -38.450 1.00 56.94 178 ARG A O 1
ATOM 1414 N N . ALA A 1 179 ? 14.578 -26.963 -37.773 1.00 50.09 179 ALA A N 1
ATOM 1415 C CA . ALA A 1 179 ? 16.000 -27.281 -37.833 1.00 50.09 179 ALA A CA 1
ATOM 1416 C C . ALA A 1 179 ? 16.403 -27.440 -39.313 1.00 50.09 179 ALA A C 1
ATOM 1418 O O . ALA A 1 179 ? 15.763 -28.224 -40.014 1.00 50.09 179 ALA A O 1
ATOM 1419 N N . PRO A 1 180 ? 17.404 -26.701 -39.826 1.00 46.19 180 PRO A N 1
ATOM 1420 C CA . PRO A 1 180 ? 17.871 -26.913 -41.187 1.00 46.19 180 PRO A CA 1
ATOM 1421 C C . PRO A 1 180 ? 18.433 -28.331 -41.287 1.00 46.19 180 PRO A C 1
ATOM 1423 O O . PRO A 1 180 ? 19.316 -28.702 -40.511 1.00 46.19 180 PRO A O 1
ATOM 1426 N N . GLU A 1 181 ? 17.911 -29.122 -42.226 1.00 49.31 181 GLU A N 1
ATOM 1427 C CA . GLU A 1 181 ? 18.506 -30.400 -42.601 1.00 49.31 181 GLU A CA 1
ATOM 1428 C C . GLU A 1 181 ? 19.946 -30.121 -43.035 1.00 49.31 181 GLU A C 1
ATOM 1430 O O . GLU A 1 181 ? 20.206 -29.562 -44.103 1.00 49.31 181 GLU A O 1
ATOM 1435 N N . SER A 1 182 ? 20.903 -30.458 -42.173 1.00 52.12 182 SER A N 1
ATOM 1436 C CA . SER A 1 182 ? 22.310 -30.505 -42.532 1.00 52.12 182 SER A CA 1
ATOM 1437 C C . SER A 1 182 ? 22.479 -31.640 -43.542 1.00 52.12 182 SER A C 1
ATOM 1439 O O . SER A 1 182 ? 22.731 -32.786 -43.169 1.00 52.12 182 SER A O 1
ATOM 1441 N N . GLY A 1 183 ? 22.270 -31.325 -44.820 1.00 46.16 183 GLY A N 1
ATOM 1442 C CA . GLY A 1 183 ? 22.545 -32.209 -45.942 1.00 46.16 183 GLY A CA 1
ATOM 1443 C C . GLY A 1 183 ? 24.040 -32.495 -46.023 1.00 46.16 183 GLY A C 1
ATOM 1444 O O . GLY A 1 183 ? 24.792 -31.758 -46.655 1.00 46.16 183 GLY A O 1
ATOM 1445 N N . GLY A 1 184 ? 24.477 -33.556 -45.349 1.00 44.81 184 GLY A N 1
ATOM 1446 C CA . GLY A 1 184 ? 25.783 -34.161 -45.556 1.00 44.81 184 GLY A CA 1
ATOM 1447 C C . GLY A 1 184 ? 25.690 -35.208 -46.659 1.00 44.81 184 GLY A C 1
ATOM 1448 O O . GLY A 1 184 ? 25.193 -36.304 -46.418 1.00 44.81 184 GLY A O 1
ATOM 1449 N N . SER A 1 185 ? 26.190 -34.890 -47.853 1.00 50.19 185 SER A N 1
ATOM 1450 C CA . SER A 1 185 ? 26.607 -35.926 -48.805 1.00 50.19 185 SER A CA 1
ATOM 1451 C C . SER A 1 185 ? 28.013 -36.406 -48.428 1.00 50.19 185 SER A C 1
ATOM 1453 O O . SER A 1 185 ? 28.901 -35.563 -48.274 1.00 50.19 185 SER A O 1
ATOM 1455 N N . PRO A 1 186 ? 28.261 -37.720 -48.295 1.00 49.44 186 PRO A N 1
ATOM 1456 C CA . PRO A 1 186 ? 29.610 -38.239 -48.109 1.00 49.44 186 PRO A CA 1
ATOM 1457 C C . PRO A 1 186 ? 30.335 -38.328 -49.466 1.00 49.44 186 PRO A C 1
ATOM 1459 O O . PRO A 1 186 ? 29.725 -38.780 -50.440 1.00 49.44 186 PRO A O 1
ATOM 1462 N N . PRO A 1 187 ? 31.616 -37.929 -49.575 1.00 53.47 187 PRO A N 1
ATOM 1463 C CA . PRO A 1 187 ? 32.418 -38.273 -50.740 1.00 53.47 187 PRO A CA 1
ATOM 1464 C C . PRO A 1 187 ? 32.926 -39.720 -50.639 1.00 53.47 187 PRO A C 1
ATOM 1466 O O . PRO A 1 187 ? 33.211 -40.213 -49.545 1.00 53.47 187 PRO A O 1
ATOM 1469 N N . ALA A 1 188 ? 32.986 -40.369 -51.804 1.00 63.38 188 ALA A N 1
ATOM 1470 C CA . ALA A 1 188 ? 33.528 -41.707 -52.038 1.00 63.38 188 ALA A CA 1
ATOM 1471 C C . ALA A 1 188 ? 35.060 -41.757 -51.948 1.00 63.38 188 ALA A C 1
ATOM 1473 O O . ALA A 1 188 ? 35.699 -40.711 -52.209 1.00 63.38 188 ALA A O 1
#

Solvent-accessible surface area (backbone atoms only — not comparable to full-atom values): 10396 Å² total; per-residue (Å²): 121,99,59,64,61,50,45,52,63,46,50,41,72,76,41,74,84,53,87,55,57,66,59,53,52,51,51,39,36,75,70,60,51,32,42,78,48,95,69,43,87,49,85,98,43,55,28,33,29,50,67,44,70,64,61,50,49,55,64,51,68,74,50,56,71,70,58,47,18,56,51,25,41,55,43,30,53,49,49,55,69,52,28,84,83,58,70,62,58,36,56,57,48,13,49,25,22,44,60,34,64,40,53,73,61,12,35,55,22,19,46,52,30,16,52,54,28,49,74,51,89,41,22,64,58,13,30,51,29,27,51,56,30,52,74,71,53,59,88,84,40,52,70,65,49,52,53,40,50,53,52,31,52,57,29,43,56,54,31,53,54,50,55,52,53,53,53,46,69,77,39,61,80,64,60,68,72,68,58,78,82,81,83,77,80,83,84,133

Foldseek 3Di:
DQDQKDWPVLVCLLCVPPPPSPVVVVVCVVVVQKAWDPDDLQPPITMMGGPDVVSVVVVLVPDDLQSQLVSLVSRLVVVVVRCVPRPPQLQSSLVSCVSNVVLVSNLVSLQVNLVVCLVPPNLVSSLVSLVVSLVSDDPVPPPSNVVSVVSNVVSVVSVVVVVVVVVCVVPVPVVVVPDPPPDDDDDD

Secondary structure (DSSP, 8-state):
--SSEEEHHHHHHH-TT-TTHHHHHHHHHHTTSEEE-SS-SSTTS-EEEES-HHHHHHHHHTS-HHHHHHHHHHHHHHHHHHHHHH---HHHHHHHHHHHT-HHHHHHHHHHHHHHHHHTT-HHHHHHHHHHHHTTS-TT-HHHHHHHHHHHHHHHHHHHHHHHHHHHHH-HHHHGGGS-----PPP-

Radius of gyration: 23.99 Å; Cα contacts (8 Å, |Δi|>4): 190; chains: 1; bounding box: 55×58×77 Å

Sequence (188 aa):
MAGKVFWRGALARLQPDQQDLSALLGSLEHRDLIRREAVSRIRGDQQFSFKHMLIRDVAYQTLPRVDRRQRHAIVAGFLEEATSELGFSAAALAHHWREAGDTPRAVGYLMSAGDQAGRGWAKERAVQLYREALGLVSEDSGDLRQEILRRLAVASQAAWHLADMEHLRARPDEAAKRAPESGGSPPA

Mean predicted aligned error: 8.99 Å

pLDDT: mean 86.06, std 13.75, range [44.81, 98.06]